Protein 5H3J (pdb70)

GO terms:
  GO:0046785 microtubule polymerization (P, IDA)
  GO:0007030 Golgi organization (P, IDA)
  GO:0010467 gene expression (P, IMP)
  GO:0046785 microtubule polymerization (P, IMP)
  GO:0006986 response to unfolded protein (P, IMP)
  GO:0007030 Golgi organization (P, IMP)
  GO:0005515 protein binding (F, IPI)

Nearest PDB structures (foldseek):
  5h3j-assembly1_A  TM=1.005E+00  e=1.508E-40  Mus musculus
  3rle-assembly1_A  TM=9.779E-01  e=1.257E-37  Homo sapiens
  4edj-assembly1_A  TM=9.752E-01  e=1.770E-37  Homo sapiens
  4kfw-assembly2_B  TM=8.633E-01  e=8.729E-37  Rattus norvegicus
  4rey-assembly1_A  TM=9.248E-01  e=4.939E-32  Homo sapiens

B-factor: mean 23.3, std 12.15, range [9.09, 92.74]

Structure (mmCIF, N/CA/C/O backbone):
data_5H3J
#
_entry.id   5H3J
#
_cell.length_a   97.681
_cell.length_b   35.855
_cell.length_c   64.030
_cell.angle_alpha   90.00
_cell.angle_beta   93.54
_cell.angle_gamma   90.00
#
_symmetry.space_group_name_H-M   'C 1 2 1'
#
loop_
_entity.id
_entity.type
_entity.pdbx_description
1 polymer 'Golgi reassembly-stacking protein 2'
2 polymer Golgin-45
3 non-polymer 'ZINC ION'
4 water water
#
loop_
_atom_site.group_PDB
_atom_site.id
_atom_site.type_symbol
_atom_site.label_atom_id
_atom_site.label_alt_id
_atom_site.label_comp_id
_atom_site.label_asym_id
_atom_site.label_entity_id
_atom_site.label_seq_id
_atom_site.pdbx_PDB_ins_code
_atom_site.Cartn_x
_atom_site.Cartn_y
_atom_site.Cartn_z
_atom_site.occupancy
_atom_site.B_iso_or_equiv
_atom_site.auth_seq_id
_atom_site.auth_comp_id
_atom_site.auth_asym_id
_atom_site.auth_atom_id
_atom_site.pdbx_PDB_model_num
ATOM 1 N N . GLU A 1 11 ? -2.638 -8.687 18.891 1.00 49.98 8 GLU A N 1
ATOM 2 C CA . GLU A 1 11 ? -3.616 -9.744 19.102 1.00 51.14 8 GLU A CA 1
ATOM 3 C C . GLU A 1 11 ? -3.068 -10.837 20.015 1.00 46.58 8 GLU A C 1
ATOM 4 O O . GLU A 1 11 ? -3.397 -12.005 19.816 1.00 48.97 8 GLU A O 1
ATOM 16 N N . ILE A 1 12 ? -2.221 -10.486 20.991 1.00 39.55 9 ILE A N 1
ATOM 17 C CA . ILE A 1 12 ? -1.874 -11.453 22.044 1.00 33.27 9 ILE A CA 1
ATOM 18 C C . ILE A 1 12 ? -2.708 -11.201 23.282 1.00 31.77 9 ILE A C 1
ATOM 19 O O . ILE A 1 12 ? -2.457 -10.235 24.023 1.00 31.84 9 ILE A O 1
ATOM 35 N N . PRO A 1 13 ? -3.691 -12.074 23.535 1.00 33.36 10 PRO A N 1
ATOM 36 C CA . PRO A 1 13 ? -4.442 -11.906 24.783 1.00 33.44 10 PRO A CA 1
ATOM 37 C C . PRO A 1 13 ? -3.500 -12.000 25.986 1.00 32.99 10 PRO A C 1
ATOM 38 O O . PRO A 1 13 ? -2.767 -12.971 26.103 1.00 31.35 10 PRO A O 1
ATOM 49 N N . GLY A 1 14 ? -3.500 -10.989 26.850 1.00 34.56 11 GLY A N 1
ATOM 50 C CA . GLY A 1 14 ? -2.609 -10.969 27.998 1.00 35.10 11 GLY A CA 1
ATOM 51 C C . GLY A 1 14 ? -1.456 -9.986 27.843 1.00 34.87 11 GLY A C 1
ATOM 52 O O . GLY A 1 14 ? -0.863 -9.571 28.839 1.00 35.90 11 GLY A O 1
ATOM 56 N N . GLY A 1 15 ? -1.131 -9.609 26.606 1.00 31.59 12 GLY A N 1
ATOM 57 C CA . GLY A 1 15 ? -0.052 -8.668 26.370 1.00 29.96 12 GLY A CA 1
ATOM 58 C C . GLY A 1 15 ? 1.321 -9.198 26.755 1.00 27.84 12 GLY A C 1
ATOM 59 O O . GLY A 1 15 ? 1.494 -10.419 26.883 1.00 26.37 12 GLY A O 1
ATOM 63 N N . GLY A 1 16 ? 2.274 -8.275 26.929 1.00 26.07 13 GLY A N 1
ATOM 64 C CA . GLY A 1 16 ? 3.665 -8.566 27.271 1.00 23.74 13 GLY A CA 1
ATOM 65 C C . GLY A 1 16 ? 4.479 -9.149 26.115 1.00 20.21 13 GLY A C 1
ATOM 66 O O . GLY A 1 16 ? 3.911 -9.554 25.107 1.00 22.76 13 GLY A O 1
ATOM 70 N N . THR A 1 17 ? 5.805 -9.204 26.255 1.00 19.70 14 THR A N 1
ATOM 71 C CA . THR A 1 17 ? 6.661 -9.769 25.205 1.00 18.03 14 THR A CA 1
ATOM 72 C C . THR A 1 17 ? 7.346 -11.070 25.618 1.00 17.44 14 THR A C 1
ATOM 73 O O . THR A 1 17 ? 8.161 -11.608 24.858 1.00 17.12 14 THR A O 1
ATOM 84 N N . GLU A 1 18 ? 7.027 -11.583 26.803 1.00 17.25 15 GLU A N 1
ATOM 85 C CA . GLU A 1 18 ? 7.621 -12.854 27.229 1.00 17.05 15 GLU A CA 1
ATOM 86 C C . GLU A 1 18 ? 7.062 -14.039 26.455 1.00 15.50 15 GLU A C 1
ATOM 87 O O . GLU A 1 18 ? 5.923 -14.017 25.991 1.00 18.00 15 GLU A O 1
ATOM 99 N N . GLY A 1 19 ? 7.867 -15.078 26.326 1.00 13.88 16 GLY A N 1
ATOM 100 C CA . GLY A 1 19 ? 7.399 -16.323 25.755 1.00 13.73 16 GLY A CA 1
ATOM 101 C C . GLY A 1 19 ? 8.539 -17.307 25.684 1.00 12.50 16 GLY A C 1
ATOM 102 O O . GLY A 1 19 ? 9.641 -17.023 26.140 1.00 14.46 16 GLY A O 1
ATOM 106 N N . TYR A 1 20 ? 8.265 -18.466 25.113 1.00 11.68 17 TYR A N 1
ATOM 107 C CA . TYR A 1 20 ? 9.269 -19.515 25.010 1.00 10.74 17 TYR A CA 1
ATOM 108 C C . TYR A 1 20 ? 9.929 -19.480 23.642 1.00 10.66 17 TYR A C 1
ATOM 109 O O . TYR A 1 20 ? 9.286 -19.710 22.620 1.00 10.50 17 TYR A O 1
ATOM 127 N N . HIS A 1 21 ? 11.216 -19.171 23.658 1.00 11.44 18 HIS A N 1
ATOM 128 C CA . HIS A 1 21 ? 12.008 -19.089 22.446 1.00 10.89 18 HIS A CA 1
ATOM 129 C C . HIS A 1 21 ? 12.324 -20.518 22.000 1.00 9.63 18 HIS A C 1
ATOM 130 O O . HIS A 1 21 ? 13.003 -21.272 22.710 1.00 10.47 18 HIS A O 1
ATOM 144 N N . VAL A 1 22 ? 11.875 -20.853 20.794 1.00 9.62 19 VAL A N 1
ATOM 145 C CA . VAL A 1 22 ? 12.130 -22.150 20.217 1.00 9.13 19 VAL A CA 1
ATOM 146 C C . VAL A 1 22 ? 13.535 -22.138 19.613 1.00 9.79 19 VAL A C 1
ATOM 147 O O . VAL A 1 22 ? 13.814 -21.353 18.698 1.00 10.47 19 VAL A O 1
ATOM 160 N N . LEU A 1 23 ? 14.416 -22.988 20.139 1.00 10.43 20 LEU A N 1
ATOM 161 C CA . LEU A 1 23 ? 15.816 -23.017 19.726 1.00 10.82 20 LEU A CA 1
ATOM 162 C C . LEU A 1 23 ? 16.215 -24.255 18.938 1.00 10.95 20 LEU A C 1
ATOM 163 O O . LEU A 1 23 ? 17.264 -24.251 18.283 1.00 11.98 20 LEU A O 1
ATOM 179 N N . ARG A 1 24 ? 15.397 -25.297 18.982 1.00 10.82 21 ARG A N 1
ATOM 180 C CA . ARG A 1 24 ? 15.673 -26.535 18.265 1.00 11.22 21 ARG A CA 1
ATOM 181 C C . ARG A 1 24 ? 14.341 -27.139 17.871 1.00 10.19 21 ARG A C 1
ATOM 182 O O . ARG A 1 24 ? 13.429 -27.183 18.693 1.00 10.91 21 ARG A O 1
ATOM 203 N N . VAL A 1 25 ? 14.221 -27.613 16.637 1.00 10.65 22 VAL A N 1
ATOM 204 C CA . VAL A 1 25 ? 13.052 -28.331 16.176 1.00 11.17 22 VAL A CA 1
ATOM 205 C C . VAL A 1 25 ? 13.539 -29.555 15.433 1.00 11.94 22 VAL A C 1
ATOM 206 O O . VAL A 1 25 ? 14.089 -29.447 14.333 1.00 14.15 22 VAL A O 1
ATOM 219 N N . GLN A 1 26 ? 13.372 -30.732 16.025 1.00 11.29 23 GLN A N 1
ATOM 220 C CA . GLN A 1 26 ? 13.850 -31.928 15.366 1.00 12.38 23 GLN A CA 1
ATOM 221 C C . GLN A 1 26 ? 13.013 -32.219 14.130 1.00 12.16 23 GLN A C 1
ATOM 222 O O . GLN A 1 26 ? 11.783 -32.156 14.145 1.00 12.17 23 GLN A O 1
ATOM 236 N N . GLU A 1 27 ? 13.695 -32.546 13.043 1.00 12.83 24 GLU A N 1
ATOM 237 C CA . GLU A 1 27 ? 13.004 -32.867 11.812 1.00 13.32 24 GLU A CA 1
ATOM 238 C C . GLU A 1 27 ? 12.090 -34.082 12.048 1.00 12.98 24 GLU A C 1
ATOM 239 O O . GLU A 1 27 ? 12.460 -35.017 12.753 1.00 14.10 24 GLU A O 1
ATOM 251 N N . ASN A 1 28 ? 10.896 -34.030 11.458 1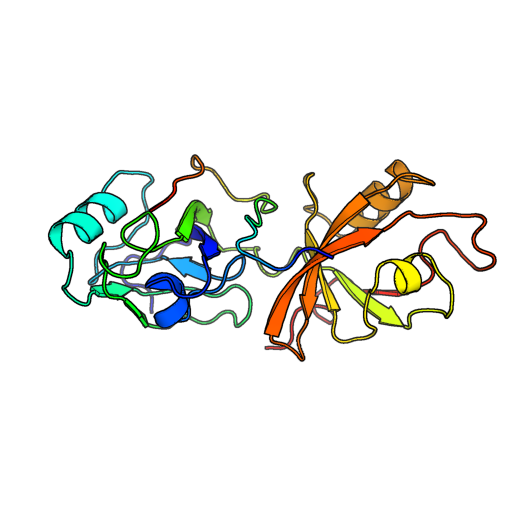.00 13.63 25 ASN A N 1
ATOM 252 C CA . ASN A 1 28 ? 9.880 -35.086 11.528 1.00 13.97 25 ASN A CA 1
ATOM 253 C C . ASN A 1 28 ? 9.161 -35.187 12.874 1.00 14.06 25 ASN A C 1
ATOM 254 O O . ASN A 1 28 ? 8.414 -36.132 13.098 1.00 17.00 25 ASN A O 1
ATOM 265 N N . SER A 1 29 ? 9.394 -34.217 13.760 1.00 12.93 26 SER A N 1
ATOM 266 C CA . SER A 1 29 ? 8.714 -34.163 15.042 1.00 11.91 26 SER A CA 1
ATOM 267 C C . SER A 1 29 ? 7.347 -33.507 14.910 1.00 12.32 26 SER A C 1
ATOM 268 O O . SER A 1 29 ? 7.045 -32.882 13.900 1.00 12.69 26 SER A O 1
ATOM 276 N N . PRO A 1 30 ? 6.524 -33.598 15.963 1.00 12.21 27 PRO A N 1
ATOM 277 C CA . PRO A 1 30 ? 5.259 -32.856 15.922 1.00 11.70 27 PRO A CA 1
ATOM 278 C C . PRO A 1 30 ? 5.480 -31.349 15.783 1.00 10.83 27 PRO A C 1
ATOM 279 O O . PRO A 1 30 ? 4.727 -30.698 15.076 1.00 11.91 27 PRO A O 1
ATOM 290 N N . GLY A 1 31 ? 6.517 -30.803 16.409 1.00 11.06 28 GLY A N 1
ATOM 291 C CA . GLY A 1 31 ? 6.827 -29.398 16.235 1.00 10.68 28 GLY A CA 1
ATOM 292 C C . GLY A 1 31 ? 7.170 -29.067 14.791 1.00 10.47 28 GLY A C 1
ATOM 293 O O . GLY A 1 31 ? 6.753 -28.042 14.269 1.00 11.13 28 GLY A O 1
ATOM 297 N N . HIS A 1 32 ? 7.937 -29.943 14.151 1.00 11.66 29 HIS A N 1
ATOM 298 C CA . HIS A 1 32 ? 8.309 -29.736 12.760 1.00 12.62 29 HIS A CA 1
ATOM 299 C C . HIS A 1 32 ? 7.063 -29.794 11.885 1.00 12.87 29 HIS A C 1
ATOM 300 O O . HIS A 1 32 ? 6.891 -28.967 10.993 1.00 14.07 29 HIS A O 1
ATOM 314 N N . ARG A 1 33 ? 6.194 -30.772 12.121 1.00 13.25 30 ARG A N 1
ATOM 315 C CA . ARG A 1 33 ? 4.989 -30.907 11.319 1.00 14.75 30 ARG A CA 1
ATOM 316 C C . ARG A 1 33 ? 4.076 -29.684 11.447 1.00 14.52 30 ARG A C 1
ATOM 317 O O . ARG A 1 33 ? 3.379 -29.324 10.503 1.00 16.90 30 ARG A O 1
ATOM 338 N N . ALA A 1 34 ? 4.071 -29.071 12.627 1.00 12.43 31 ALA A N 1
ATOM 339 C CA . ALA A 1 34 ? 3.290 -27.868 12.877 1.00 12.94 31 ALA A CA 1
ATOM 340 C C . ALA A 1 34 ? 3.904 -26.618 12.288 1.00 12.47 31 ALA A C 1
ATOM 341 O O . ALA A 1 34 ? 3.276 -25.567 12.309 1.00 13.84 31 ALA A O 1
ATOM 348 N N . GLY A 1 35 ? 5.127 -26.717 11.784 1.00 12.20 32 GLY A N 1
ATOM 349 C CA . GLY A 1 35 ? 5.794 -25.571 11.195 1.00 11.72 32 GLY A CA 1
ATOM 350 C C . GLY A 1 35 ? 6.522 -24.672 12.179 1.00 10.25 32 GLY A C 1
ATOM 351 O O . GLY A 1 35 ? 6.848 -23.534 11.851 1.00 11.95 32 GLY A O 1
ATOM 355 N N . LEU A 1 36 ? 6.828 -25.183 13.366 1.00 9.89 33 LEU A N 1
ATOM 356 C CA . LEU A 1 36 ? 7.656 -24.427 14.296 1.00 10.49 33 LEU A CA 1
ATOM 357 C C . LEU A 1 36 ? 9.049 -24.295 13.716 1.00 10.71 33 LEU A C 1
ATOM 358 O O . LEU A 1 36 ? 9.574 -25.258 13.177 1.00 12.05 33 LEU A O 1
ATOM 374 N N . GLU A 1 37 ? 9.620 -23.095 13.843 1.00 10.69 34 GLU A N 1
ATOM 375 C CA . GLU A 1 37 ? 10.902 -22.761 13.221 1.00 11.48 34 GLU A CA 1
ATOM 376 C C . GLU A 1 37 ? 11.908 -22.417 14.304 1.00 10.70 34 GLU A C 1
ATOM 377 O O . GLU A 1 37 ? 11.666 -21.505 15.083 1.00 12.06 34 GLU A O 1
ATOM 389 N N . PRO A 1 38 ? 13.050 -23.122 14.339 1.00 11.50 35 PRO A N 1
ATOM 390 C CA . PRO A 1 38 ? 14.025 -22.770 15.354 1.00 11.74 35 PRO A CA 1
ATOM 391 C C . PRO A 1 38 ? 14.553 -21.371 15.153 1.00 10.97 35 PRO A C 1
ATOM 392 O O . PRO A 1 38 ? 14.625 -20.854 14.022 1.00 10.95 35 PRO A O 1
ATOM 403 N N . PHE A 1 39 ? 14.886 -20.767 16.283 1.00 10.80 36 PHE A N 1
ATOM 404 C CA . PHE A 1 39 ? 15.434 -19.431 16.378 1.00 10.86 36 PHE A CA 1
ATOM 405 C C . PHE A 1 39 ? 14.452 -18.282 16.154 1.00 10.32 36 PHE A C 1
ATOM 406 O O . PHE A 1 39 ? 14.563 -17.252 16.827 1.00 12.36 36 PHE A O 1
ATOM 423 N N . PHE A 1 40 ? 13.514 -18.429 15.228 1.00 10.37 37 PHE A N 1
ATOM 424 C CA . PHE A 1 40 ? 12.595 -17.340 14.924 1.00 10.61 37 PHE A CA 1
ATOM 425 C C . PHE A 1 40 ? 11.308 -17.363 15.744 1.00 10.19 37 PHE A C 1
ATOM 426 O O . PHE A 1 40 ? 10.683 -16.327 15.912 1.00 11.58 37 PHE A O 1
ATOM 443 N N . ASP A 1 41 ? 10.891 -18.533 16.209 1.00 10.23 38 ASP A N 1
ATOM 444 C CA . ASP A 1 41 ? 9.578 -18.656 16.829 1.00 9.61 38 ASP A CA 1
ATOM 445 C C . ASP A 1 41 ? 9.625 -18.567 18.340 1.00 9.09 38 ASP A C 1
ATOM 446 O O . ASP A 1 41 ? 10.520 -19.102 18.989 1.00 10.39 38 ASP A O 1
ATOM 455 N N . PHE A 1 42 ? 8.646 -17.829 18.861 1.00 9.16 39 PHE A N 1
ATOM 456 C CA . PHE A 1 42 ? 8.404 -17.694 20.290 1.00 9.91 39 PHE A CA 1
ATOM 457 C C . PHE A 1 42 ? 6.984 -18.158 20.585 1.00 9.57 39 PHE A C 1
ATOM 458 O O . PHE A 1 42 ? 6.032 -17.601 20.032 1.00 11.71 39 PHE A O 1
ATOM 475 N N . ILE A 1 43 ? 6.841 -19.188 21.417 1.00 9.47 40 ILE A N 1
ATOM 476 C CA . ILE A 1 43 ? 5.514 -19.650 21.800 1.00 10.73 40 ILE A CA 1
ATOM 477 C C . ILE A 1 43 ? 4.984 -18.714 22.875 1.00 10.13 40 ILE A C 1
ATOM 478 O O . ILE A 1 43 ? 5.562 -18.616 23.961 1.00 11.40 40 ILE A O 1
ATOM 494 N N . VAL A 1 44 ? 3.896 -18.029 22.558 1.00 10.44 41 VAL A N 1
ATOM 495 C CA A VAL A 1 44 ? 3.302 -17.003 23.397 0.42 11.88 41 VAL A CA 1
ATOM 496 C CA B VAL A 1 44 ? 3.374 -17.059 23.511 0.58 11.05 41 VAL A CA 1
ATOM 497 C C . VAL A 1 44 ? 2.122 -17.524 24.227 1.00 12.14 41 VAL A C 1
ATOM 498 O O . VAL A 1 44 ? 1.861 -17.040 25.313 1.00 12.94 41 VAL A O 1
ATOM 523 N N . SER A 1 45 ? 1.381 -18.475 23.661 1.00 11.37 42 SER A N 1
ATOM 524 C CA A SER A 1 45 ? 0.248 -19.071 24.357 0.52 12.26 42 SER A CA 1
ATOM 525 C CA B SER A 1 45 ? 0.219 -19.046 24.328 0.48 12.26 42 SER A CA 1
ATOM 526 C C . SER A 1 45 ? -0.030 -20.475 23.840 1.00 11.36 42 SER A C 1
ATOM 527 O O . SER A 1 45 ? 0.359 -20.826 22.730 1.00 11.50 42 SER A O 1
ATOM 542 N N . ILE A 1 46 ? -0.684 -21.280 24.674 1.00 12.94 43 ILE A N 1
ATOM 543 C CA . ILE A 1 46 ? -1.131 -22.608 24.279 1.00 13.86 43 ILE A CA 1
ATOM 544 C C . ILE A 1 46 ? -2.574 -22.761 24.745 1.00 13.46 43 ILE A C 1
ATOM 545 O O . ILE A 1 46 ? -2.886 -22.533 25.917 1.00 14.31 43 ILE A O 1
ATOM 561 N N . ASN A 1 47 ? -3.445 -23.097 23.800 1.00 15.38 44 ASN A N 1
ATOM 562 C CA . ASN A 1 47 ? -4.887 -23.215 24.049 1.00 16.80 44 ASN A CA 1
ATOM 563 C C . ASN A 1 47 ? -5.421 -22.014 24.810 1.00 18.25 44 ASN A C 1
ATOM 564 O O . ASN A 1 47 ? -6.243 -22.145 25.732 1.00 20.23 44 ASN A O 1
ATOM 575 N N . GLY A 1 48 ? -4.949 -20.835 24.422 1.00 18.99 45 GLY A N 1
ATOM 576 C CA . GLY A 1 48 ? -5.404 -19.588 25.011 1.00 20.73 45 GLY A CA 1
ATOM 577 C C . GLY A 1 48 ? -4.807 -19.250 26.368 1.00 20.14 45 GLY A C 1
ATOM 578 O O . GLY A 1 48 ? -5.165 -18.234 26.956 1.00 23.88 45 GLY A O 1
ATOM 582 N N . SER A 1 49 ? -3.903 -20.086 26.869 1.00 18.22 46 SER A N 1
ATOM 583 C CA . SER A 1 49 ? -3.215 -19.815 28.138 1.00 18.57 46 SER A CA 1
ATOM 584 C C . SER A 1 49 ? -1.920 -19.054 27.832 1.00 16.25 46 SER A C 1
ATOM 585 O O . SER A 1 49 ? -1.055 -19.568 27.141 1.00 15.44 46 SER A O 1
ATOM 593 N N . ARG A 1 50 ? -1.780 -17.847 28.359 1.00 16.52 47 ARG A N 1
ATOM 594 C CA . ARG A 1 50 ? -0.627 -16.998 28.095 1.00 15.72 47 ARG A CA 1
ATOM 595 C C . ARG A 1 50 ? 0.618 -17.503 28.817 1.00 16.35 47 ARG A C 1
ATOM 596 O O . ARG A 1 50 ? 0.608 -17.671 30.037 1.00 17.25 47 ARG A O 1
ATOM 617 N N . LEU A 1 51 ? 1.690 -17.732 28.052 1.00 14.70 48 LEU A N 1
ATOM 618 C CA . LEU A 1 51 ? 2.917 -18.294 28.604 1.00 13.82 48 LEU A CA 1
ATOM 619 C C . LEU A 1 51 ? 3.912 -17.176 28.907 1.00 14.92 48 LEU A C 1
ATOM 620 O O . LEU A 1 51 ? 4.931 -17.011 28.228 1.00 15.60 48 LEU A O 1
ATOM 636 N N . ASN A 1 52 ? 3.576 -16.393 29.920 1.00 15.54 49 ASN A N 1
ATOM 637 C CA . ASN A 1 52 ? 4.349 -15.211 30.267 1.00 17.70 49 ASN A CA 1
ATOM 638 C C . ASN A 1 52 ? 5.091 -15.376 31.588 1.00 18.67 49 ASN A C 1
ATOM 639 O O . ASN A 1 52 ? 5.570 -14.402 32.162 1.00 20.35 49 ASN A O 1
ATOM 650 N N . LYS A 1 53 ? 5.209 -16.619 32.040 1.00 17.92 50 LYS A N 1
ATOM 651 C CA . LYS A 1 53 ? 5.976 -16.940 33.232 1.00 19.89 50 LYS A CA 1
ATOM 652 C C . LYS A 1 53 ? 6.811 -18.191 32.997 1.00 18.46 50 LYS A C 1
ATOM 653 O O . LYS A 1 53 ? 6.390 -19.121 32.308 1.00 17.99 50 LYS A O 1
ATOM 672 N N . ASP A 1 54 ? 7.992 -18.213 33.596 1.00 18.65 51 ASP A N 1
ATOM 673 C CA . ASP A 1 54 ? 8.862 -19.366 33.545 1.00 18.63 51 ASP A CA 1
ATOM 674 C C . ASP A 1 54 ? 8.372 -20.361 34.598 1.00 17.76 51 ASP A C 1
ATOM 675 O O . ASP A 1 54 ? 8.715 -20.258 35.783 1.00 19.85 51 ASP A O 1
ATOM 684 N N . ASN A 1 55 ? 7.538 -21.300 34.167 1.00 16.00 52 ASN A N 1
ATOM 685 C CA . ASN A 1 55 ? 7.009 -22.321 35.064 1.00 15.79 52 ASN A CA 1
ATOM 686 C C . ASN A 1 55 ? 6.626 -23.580 34.263 1.00 16.16 52 ASN A C 1
ATOM 687 O O . ASN A 1 55 ? 6.945 -23.679 33.081 1.00 15.58 52 ASN A O 1
ATOM 698 N N . ASP A 1 56 ? 5.941 -24.531 34.886 1.00 15.38 53 ASP A N 1
ATOM 699 C CA . ASP A 1 56 ? 5.638 -25.806 34.244 1.00 15.61 53 ASP A CA 1
ATOM 700 C C . ASP A 1 56 ? 4.332 -25.841 33.449 1.00 14.32 53 ASP A C 1
ATOM 701 O O . ASP A 1 56 ? 3.928 -26.913 33.007 1.00 1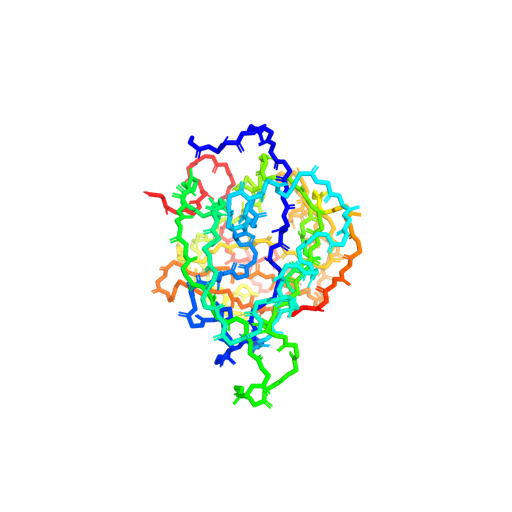4.01 53 ASP A O 1
ATOM 710 N N . THR A 1 57 ? 3.692 -24.698 33.217 1.00 13.15 54 THR A N 1
ATOM 711 C CA . THR A 1 57 ? 2.401 -24.699 32.525 1.00 13.80 54 THR A CA 1
ATOM 712 C C . THR A 1 57 ? 2.491 -25.346 31.136 1.00 11.19 54 THR A C 1
ATOM 713 O O . THR A 1 57 ? 1.677 -26.180 30.766 1.00 11.94 54 THR A O 1
ATOM 724 N N . LEU A 1 58 ? 3.484 -24.946 30.353 1.00 11.92 55 LEU A N 1
ATOM 725 C CA . LEU A 1 58 ? 3.598 -25.462 28.992 1.00 11.18 55 LEU A CA 1
ATOM 726 C C . LEU A 1 58 ? 3.799 -26.982 29.016 1.00 11.73 55 LEU A C 1
ATOM 727 O O . LEU A 1 58 ? 3.089 -27.731 28.344 1.00 11.63 55 LEU A O 1
ATOM 743 N N . LYS A 1 59 ? 4.762 -27.432 29.806 1.00 11.66 56 LYS A N 1
ATOM 744 C CA . LYS A 1 59 ? 5.037 -28.852 29.910 1.00 12.64 56 LYS A CA 1
ATOM 745 C C . LYS A 1 59 ? 3.788 -29.627 30.345 1.00 11.71 56 LYS A C 1
ATOM 746 O O . LYS A 1 59 ? 3.474 -30.690 29.799 1.00 11.85 56 LYS A O 1
ATOM 765 N N . ASP A 1 60 ? 3.071 -29.101 31.333 1.00 11.37 57 ASP A N 1
ATOM 766 C CA . ASP A 1 60 ? 1.922 -29.809 31.882 1.00 11.00 57 ASP A CA 1
ATOM 767 C C . ASP A 1 60 ? 0.762 -29.836 30.891 1.00 11.29 57 ASP A C 1
ATOM 768 O O . ASP A 1 60 ? 0.055 -30.852 30.770 1.00 11.78 57 ASP A O 1
ATOM 777 N N . LEU A 1 61 ? 0.562 -28.746 30.158 1.00 10.83 58 LEU A N 1
ATOM 778 C CA . LEU A 1 61 ? -0.518 -28.728 29.180 1.00 11.25 58 LEU A CA 1
ATOM 779 C C . LEU A 1 61 ? -0.210 -29.686 28.028 1.00 11.31 58 LEU A C 1
ATOM 780 O O . LEU A 1 61 ? -1.121 -30.311 27.473 1.00 12.68 58 LEU A O 1
ATOM 796 N N . LEU A 1 62 ? 1.061 -29.803 27.653 1.00 11.76 59 LEU A N 1
ATOM 797 C CA . LEU A 1 62 ? 1.407 -30.782 26.632 1.00 12.22 59 LEU A CA 1
ATOM 798 C C . LEU A 1 62 ? 1.103 -32.196 27.117 1.00 11.06 59 LEU A C 1
ATOM 799 O O . LEU A 1 62 ? 0.525 -33.004 26.404 1.00 12.28 59 LEU A O 1
ATOM 815 N N . LYS A 1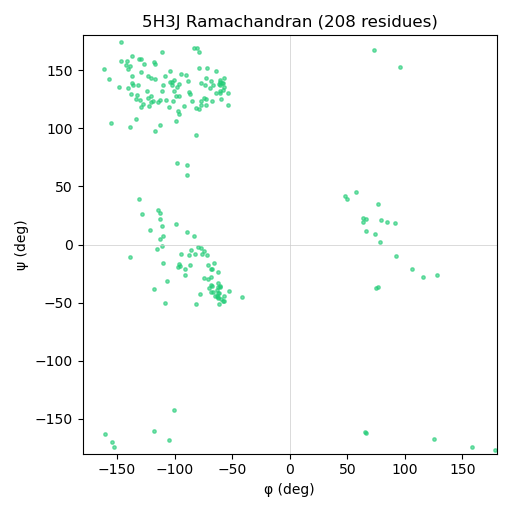 63 ? 1.484 -32.472 28.355 1.00 11.54 60 LYS A N 1
ATOM 816 C CA . LYS A 1 63 ? 1.268 -33.795 28.947 1.00 12.95 60 LYS A CA 1
ATOM 817 C C . LYS A 1 63 ? -0.224 -34.135 29.016 1.00 12.22 60 LYS A C 1
ATOM 818 O O . LYS A 1 63 ? -0.636 -35.263 28.710 1.00 14.59 60 LYS A O 1
ATOM 837 N N . ALA A 1 64 ? -1.039 -33.153 29.391 1.00 11.04 61 ALA A N 1
ATOM 838 C CA . ALA A 1 64 ? -2.479 -33.367 29.490 1.00 11.79 61 ALA A CA 1
ATOM 839 C C . ALA A 1 64 ? -3.125 -33.588 28.135 1.00 12.32 61 ALA A C 1
ATOM 840 O O . ALA A 1 64 ? -4.208 -34.128 28.042 1.00 17.01 61 ALA A O 1
ATOM 847 N N . ASN A 1 65 ? -2.451 -33.152 27.077 1.00 11.84 62 ASN A N 1
ATOM 848 C CA . ASN A 1 65 ? -2.994 -33.219 25.725 1.00 11.62 62 ASN A CA 1
ATOM 849 C C . ASN A 1 65 ? -2.253 -34.156 24.786 1.00 12.31 62 ASN A C 1
ATOM 850 O O . ASN A 1 65 ? -2.237 -33.955 23.575 1.00 12.84 62 ASN A O 1
ATOM 861 N N . VAL A 1 66 ? -1.663 -35.202 25.336 1.00 11.96 63 VAL A N 1
ATOM 862 C CA . VAL A 1 66 ? -0.967 -36.155 24.499 1.00 13.64 63 VAL A CA 1
ATOM 863 C C . VAL A 1 66 ? -2.001 -36.748 23.519 1.00 14.20 63 VAL A C 1
ATOM 864 O O . VAL A 1 66 ? -3.087 -37.165 23.907 1.00 16.05 63 VAL A O 1
ATOM 877 N N . GLU A 1 67 ? -1.635 -36.748 22.241 1.00 14.90 64 GLU A N 1
ATOM 878 C CA . GLU A 1 67 ? -2.498 -37.160 21.119 1.00 16.87 64 GLU A CA 1
ATOM 879 C C . GLU A 1 67 ? -3.736 -36.309 20.896 1.00 18.74 64 GLU A C 1
ATOM 880 O O . GLU A 1 67 ? -4.671 -36.730 20.224 1.00 22.01 64 GLU A O 1
ATOM 892 N N . LYS A 1 68 ? -3.725 -35.097 21.427 1.00 16.76 65 LYS A N 1
ATOM 893 C CA . LYS A 1 68 ? -4.813 -34.154 21.201 1.00 18.20 65 LYS A CA 1
ATOM 894 C C . LYS A 1 68 ? -4.191 -32.908 20.591 1.00 18.35 65 LYS A C 1
ATOM 895 O O . LYS A 1 68 ? -3.239 -32.362 21.143 1.00 19.78 65 LYS A O 1
ATOM 914 N N . PRO A 1 69 ? -4.703 -32.471 19.437 1.00 14.65 66 PRO A N 1
ATOM 915 C CA . PRO A 1 69 ? -4.201 -31.211 18.883 1.00 14.91 66 PRO A CA 1
ATOM 916 C C . PRO A 1 69 ? -4.376 -30.063 19.871 1.00 15.31 66 PRO A C 1
ATOM 917 O O . PRO A 1 69 ? -5.443 -29.945 20.500 1.00 16.38 66 PRO A O 1
ATOM 928 N N . VAL A 1 70 ? -3.335 -29.248 20.006 1.00 14.64 67 VAL A N 1
ATOM 929 C CA . VAL A 1 70 ? -3.386 -28.008 20.776 1.00 13.52 67 VAL A CA 1
ATOM 930 C C . VAL A 1 70 ? -3.148 -26.855 19.825 1.00 13.74 67 VAL A C 1
ATOM 931 O O . VAL A 1 70 ? -2.521 -27.017 18.783 1.00 14.95 67 VAL A O 1
ATOM 944 N N . LYS A 1 71 ? -3.635 -25.679 20.199 1.00 14.18 68 LYS A N 1
ATOM 945 C CA . LYS A 1 71 ? -3.441 -24.474 19.413 1.00 15.36 68 LYS A CA 1
ATOM 946 C C . LYS A 1 71 ? -2.401 -23.577 20.063 1.00 13.32 68 LYS A C 1
ATOM 947 O O . LYS A 1 71 ? -2.587 -23.108 21.163 1.00 17.70 68 LYS A O 1
ATOM 966 N N . MET A 1 72 ? -1.306 -23.319 19.371 1.00 11.75 69 MET A N 1
ATOM 967 C CA . MET A 1 72 ? -0.294 -22.392 19.869 1.00 12.80 69 MET A CA 1
ATOM 968 C C . MET A 1 72 ? -0.389 -21.081 19.137 1.00 11.75 69 MET A C 1
ATOM 969 O O . MET A 1 72 ? -0.557 -21.054 17.923 1.00 14.28 69 MET A O 1
ATOM 983 N N . LEU A 1 73 ? -0.224 -20.003 19.884 1.00 11.03 70 LEU A N 1
ATOM 984 C CA . LEU A 1 73 ? -0.011 -18.684 19.313 1.00 11.69 70 LEU A CA 1
ATOM 985 C C . LEU A 1 73 ? 1.481 -18.432 19.351 1.00 11.04 70 LEU A C 1
ATOM 986 O O . LEU A 1 73 ? 2.124 -18.598 20.379 1.00 11.10 70 LEU A O 1
ATOM 1002 N N . ILE A 1 74 ? 2.029 -18.060 18.192 1.00 10.71 71 ILE A N 1
ATOM 1003 C CA A ILE A 1 74 ? 3.467 -17.939 18.000 0.60 10.65 71 ILE A CA 1
ATOM 1004 C CA B ILE A 1 74 ? 3.467 -17.938 17.989 0.40 10.41 71 ILE A CA 1
ATOM 1005 C C . ILE A 1 74 ? 3.795 -16.554 17.450 1.00 10.30 71 ILE A C 1
ATOM 1006 O O . ILE A 1 74 ? 3.138 -16.083 16.520 1.00 11.52 71 ILE A O 1
ATOM 1035 N N . TYR A 1 75 ? 4.809 -15.911 18.023 1.00 10.31 72 TYR A N 1
ATOM 1036 C CA . TYR A 1 75 ? 5.370 -14.683 17.453 1.00 10.71 72 TYR A CA 1
ATOM 1037 C C . TYR A 1 75 ? 6.644 -15.066 16.715 1.00 9.89 72 TYR A C 1
ATOM 1038 O O . TYR A 1 75 ? 7.471 -15.784 17.264 1.00 11.07 72 TYR A O 1
ATOM 1056 N N . SER A 1 76 ? 6.798 -14.593 15.479 1.00 10.06 73 SER A N 1
ATOM 1057 C CA . SER A 1 76 ? 8.002 -14.853 14.698 1.00 9.82 73 SER A CA 1
ATOM 1058 C C . SER A 1 76 ? 8.872 -13.612 14.574 1.00 10.02 73 SER A C 1
ATOM 1059 O O . SER A 1 76 ? 8.402 -12.575 14.108 1.00 10.92 73 SER A O 1
ATOM 1067 N N . SER A 1 77 ? 10.144 -13.712 14.972 1.00 9.92 74 SER A N 1
ATOM 1068 C CA . SER A 1 77 ? 11.082 -12.623 14.735 1.00 11.31 74 SER A CA 1
ATOM 1069 C C . SER A 1 77 ? 11.574 -12.570 13.283 1.00 12.62 74 SER A C 1
ATOM 1070 O O . SER A 1 77 ? 12.334 -11.667 12.925 1.00 15.13 74 SER A O 1
ATOM 1078 N N . LYS A 1 78 ? 11.143 -13.525 12.457 1.00 12.08 75 LYS A N 1
ATOM 1079 C CA . LYS A 1 78 ? 11.391 -13.459 11.011 1.00 13.17 75 LYS A CA 1
ATOM 1080 C C . LYS A 1 78 ? 10.364 -12.550 10.320 1.00 13.66 75 LYS A C 1
ATOM 1081 O O . LYS A 1 78 ? 10.721 -11.631 9.585 1.00 17.21 75 LYS A O 1
ATOM 1100 N N . THR A 1 79 ? 9.081 -12.797 10.573 1.00 12.61 76 THR A N 1
ATOM 1101 C CA . THR A 1 79 ? 8.021 -12.064 9.897 1.00 12.92 76 THR A CA 1
ATOM 1102 C C . THR A 1 79 ? 7.492 -10.889 10.700 1.00 12.86 76 THR A C 1
ATOM 1103 O O . THR A 1 79 ? 6.799 -10.028 10.143 1.00 14.81 76 THR A O 1
ATOM 1114 N N . LEU A 1 80 ? 7.788 -10.884 12.000 1.00 11.79 77 LEU A N 1
ATOM 1115 C CA . LEU A 1 80 ? 7.275 -9.891 12.950 1.00 12.71 77 LEU A CA 1
ATOM 1116 C C . LEU A 1 80 ? 5.756 -10.003 13.129 1.00 14.13 77 LEU A C 1
ATOM 1117 O O . LEU A 1 80 ? 5.107 -9.045 13.536 1.00 16.18 77 LEU A O 1
ATOM 1133 N N . GLU A 1 81 ? 5.215 -11.178 12.818 1.00 14.52 78 GLU A N 1
ATOM 1134 C CA . GLU A 1 81 ? 3.785 -11.438 12.926 1.00 15.30 78 GLU A CA 1
ATOM 1135 C C . GLU A 1 81 ? 3.459 -12.538 13.937 1.00 14.09 78 GLU A C 1
ATOM 1136 O O . GLU A 1 81 ? 4.313 -13.369 14.269 1.00 12.66 78 GLU A O 1
ATOM 1148 N N . LEU A 1 82 ? 2.225 -12.501 14.436 1.00 15.02 79 LEU A N 1
ATOM 1149 C CA . LEU A 1 82 ? 1.641 -13.586 15.204 1.00 13.70 79 LEU A CA 1
ATOM 1150 C C . LEU A 1 82 ? 0.928 -14.549 14.279 1.00 13.65 79 LEU A C 1
ATOM 1151 O O . LEU A 1 82 ? 0.334 -14.138 13.283 1.00 16.44 79 LEU A O 1
ATOM 1167 N N . ARG A 1 83 ? 0.964 -15.832 14.622 1.00 11.87 80 ARG A N 1
ATOM 1168 C CA . ARG A 1 83 ? 0.193 -16.829 13.903 1.00 12.66 80 ARG A CA 1
ATOM 1169 C C . ARG A 1 83 ? -0.250 -17.910 14.863 1.00 12.40 80 ARG A C 1
ATOM 1170 O O . ARG A 1 83 ? 0.346 -18.073 15.922 1.00 12.53 80 ARG A O 1
ATOM 1191 N N . GLU A 1 84 ? -1.299 -18.625 14.483 1.00 13.28 81 GLU A N 1
ATOM 1192 C CA . GLU A 1 84 ? -1.726 -19.805 15.221 1.00 14.11 81 GLU A CA 1
ATOM 1193 C C . GLU A 1 84 ? -1.270 -21.052 14.489 1.00 13.80 81 GLU A C 1
ATOM 1194 O O . GLU A 1 84 ? -1.293 -21.102 13.253 1.00 16.62 81 GLU A O 1
ATOM 1206 N N . ALA A 1 85 ? -0.819 -22.034 15.252 1.00 13.81 82 ALA A N 1
ATOM 1207 C CA . ALA A 1 85 ? -0.419 -23.312 14.699 1.00 14.56 82 ALA A CA 1
ATOM 1208 C C . ALA A 1 85 ? -1.047 -24.426 15.507 1.00 14.12 82 ALA A C 1
ATOM 1209 O O . ALA A 1 85 ? -1.069 -24.363 16.716 1.00 16.27 82 ALA A O 1
ATOM 1216 N N . SER A 1 86 ? -1.549 -25.447 14.828 1.00 14.46 83 SER A N 1
ATOM 1217 C CA . SER A 1 86 ? -2.022 -26.665 15.470 1.00 13.70 83 SER A CA 1
ATOM 1218 C C . SER A 1 86 ? -0.843 -27.618 15.634 1.00 13.13 83 SER A C 1
ATOM 1219 O O . SER A 1 86 ? -0.121 -27.874 14.676 1.00 13.89 83 SER A O 1
ATOM 1227 N N . VAL A 1 87 ? -0.685 -28.167 16.832 1.00 12.37 84 VAL A N 1
ATOM 1228 C CA . VAL A 1 87 ? 0.400 -29.095 17.131 1.00 13.74 84 VAL A CA 1
ATOM 1229 C C . VAL A 1 87 ? -0.175 -30.241 17.934 1.00 13.32 84 VAL A C 1
ATOM 1230 O O . VAL A 1 87 ? -0.967 -30.011 18.822 1.00 13.39 84 VAL A O 1
ATOM 1243 N N . THR A 1 88 ? 0.216 -31.467 17.621 1.00 12.55 85 THR A N 1
ATOM 1244 C CA . THR A 1 88 ? -0.286 -32.631 18.349 1.00 12.70 85 THR A CA 1
ATOM 1245 C C . THR A 1 88 ? 0.856 -33.275 19.135 1.00 12.04 85 THR A C 1
ATOM 1246 O O . THR A 1 88 ? 1.691 -33.969 18.565 1.00 12.37 85 THR A O 1
ATOM 1257 N N . PRO A 1 89 ? 0.903 -33.039 20.451 1.00 11.71 86 PRO A N 1
ATOM 1258 C CA . PRO A 1 89 ? 1.933 -33.695 21.250 1.00 12.34 86 PRO A CA 1
ATOM 1259 C C . PRO A 1 89 ? 1.786 -35.198 21.114 1.00 12.26 86 PRO A C 1
ATOM 1260 O O . PRO A 1 89 ? 0.657 -35.681 21.098 1.00 13.11 86 PRO A O 1
ATOM 1271 N N . SER A 1 90 ? 2.885 -35.919 20.995 1.00 12.22 87 SER A N 1
ATOM 1272 C CA . SER A 1 90 ? 2.790 -37.334 20.752 1.00 12.93 87 SER A CA 1
ATOM 1273 C C . SER A 1 90 ? 4.090 -37.995 21.106 1.00 14.19 87 SER A C 1
ATOM 1274 O O . SER A 1 90 ? 5.158 -37.387 20.984 1.00 14.72 87 SER A O 1
ATOM 1281 N N . ASN A 1 91 ? 4.011 -39.254 21.517 1.00 15.35 88 ASN A N 1
ATOM 1282 C CA . ASN A 1 91 ? 5.226 -40.039 21.679 1.00 17.51 88 ASN A CA 1
ATOM 1283 C C . ASN A 1 91 ? 5.311 -41.170 20.677 1.00 18.18 88 ASN A C 1
ATOM 1284 O O . ASN A 1 91 ? 6.059 -42.134 20.889 1.00 19.47 88 ASN A O 1
ATOM 1295 N N . LEU A 1 92 ? 4.575 -41.032 19.574 1.00 17.11 89 LEU A N 1
ATOM 1296 C CA . LEU A 1 92 ? 4.511 -42.083 18.558 1.00 18.24 89 LEU A CA 1
ATOM 1297 C C . LEU A 1 92 ? 5.210 -41.729 17.253 1.00 18.99 89 LEU A C 1
ATOM 1298 O O . LEU A 1 92 ? 5.145 -42.500 16.293 1.00 20.06 89 LEU A O 1
ATOM 1314 N N . TRP A 1 93 ? 5.908 -40.596 17.232 1.00 17.58 90 TRP A N 1
ATOM 1315 C CA . TRP A 1 93 ? 6.529 -40.117 16.002 1.00 16.47 90 TRP A CA 1
ATOM 1316 C C . TRP A 1 93 ? 7.915 -40.677 15.773 1.00 16.62 90 TRP A C 1
ATOM 1317 O O . TRP A 1 93 ? 8.499 -40.491 14.693 1.00 19.45 90 TRP A O 1
ATOM 1338 N N . GLY A 1 94 ? 8.434 -41.362 16.786 1.00 16.55 91 GLY A N 1
ATOM 1339 C CA . GLY A 1 94 ? 9.677 -42.084 16.674 1.00 17.01 91 GLY A CA 1
ATOM 1340 C C . GLY A 1 94 ? 10.761 -41.560 17.565 1.00 16.05 91 GLY A C 1
ATOM 1341 O O . GLY A 1 94 ? 11.626 -42.314 17.996 1.00 16.37 91 GLY A O 1
ATOM 1345 N N . GLY A 1 95 ? 10.693 -40.269 17.872 1.00 15.79 92 GLY A N 1
ATOM 1346 C CA . GLY A 1 95 ? 11.748 -39.608 18.607 1.00 16.08 92 GLY A CA 1
ATOM 1347 C C . GLY A 1 95 ? 11.392 -39.330 20.053 1.00 14.95 92 GLY A C 1
ATOM 1348 O O . GLY A 1 95 ? 10.385 -39.818 20.572 1.00 16.44 92 GLY A O 1
ATOM 1352 N N . GLN A 1 96 ? 12.222 -38.517 20.701 1.00 15.27 93 GLN A N 1
ATOM 1353 C CA . GLN A 1 96 ? 12.076 -38.219 22.122 1.00 15.42 93 GLN A CA 1
ATOM 1354 C C . GLN A 1 96 ? 11.455 -36.851 22.361 1.00 14.11 93 GLN A C 1
ATOM 1355 O O . GLN A 1 96 ? 11.783 -35.860 21.701 1.00 14.73 93 GLN A O 1
ATOM 1369 N N . GLY A 1 97 ? 10.543 -36.832 23.319 1.00 13.63 94 GLY A N 1
ATOM 1370 C CA . GLY A 1 97 ? 9.778 -35.652 23.651 1.00 13.39 94 GLY A CA 1
ATOM 1371 C C . GLY A 1 97 ? 8.430 -35.659 22.949 1.00 11.89 94 GLY A C 1
ATOM 1372 O O . GLY A 1 97 ? 8.266 -36.247 21.876 1.00 14.09 94 GLY A O 1
ATOM 1376 N N . LEU A 1 98 ? 7.453 -34.999 23.552 1.00 11.27 95 LEU A N 1
ATOM 1377 C CA . LEU A 1 98 ? 6.126 -34.935 22.960 1.00 10.84 95 LEU A CA 1
ATOM 1378 C C . LEU A 1 98 ? 6.088 -33.979 21.760 1.00 12.25 95 LEU A C 1
ATOM 1379 O O . LEU A 1 98 ? 5.242 -34.138 20.884 1.00 13.41 95 LEU A O 1
ATOM 1395 N N . LEU A 1 99 ? 6.952 -32.960 21.760 1.00 12.75 96 LEU A N 1
ATOM 1396 C CA . LEU A 1 99 ? 7.058 -32.028 20.624 1.00 12.77 96 LEU A CA 1
ATOM 1397 C C . LEU A 1 99 ? 8.295 -32.176 19.761 1.00 13.00 96 LEU A C 1
ATOM 1398 O O . LEU A 1 99 ? 8.260 -31.842 18.575 1.00 12.75 96 LEU A O 1
ATOM 1414 N N . GLY A 1 100 ? 9.393 -32.597 20.367 1.00 11.79 97 GLY A N 1
ATOM 1415 C CA . GLY A 1 100 ? 10.654 -32.674 19.651 1.00 12.23 97 GLY A CA 1
ATOM 1416 C C . GLY A 1 100 ? 11.285 -31.307 19.464 1.00 10.70 97 GLY A C 1
ATOM 1417 O O . GLY A 1 100 ? 11.955 -31.046 18.453 1.00 12.09 97 GLY A O 1
ATOM 1421 N N . VAL A 1 101 ? 11.106 -30.436 20.454 1.00 10.48 98 VAL A N 1
ATOM 1422 C CA . VAL A 1 101 ? 11.711 -29.107 20.406 1.00 11.19 98 VAL A CA 1
ATOM 1423 C C . VAL A 1 101 ? 12.465 -28.824 21.691 1.00 10.60 98 VAL A C 1
ATOM 1424 O O . VAL A 1 101 ? 12.206 -29.439 22.713 1.00 12.26 98 VAL A O 1
ATOM 1437 N N . SER A 1 102 ? 13.385 -27.864 21.631 1.00 10.95 99 SER A N 1
ATOM 1438 C CA . SER A 1 102 ? 13.971 -27.297 22.835 1.00 11.07 99 SER A CA 1
ATOM 1439 C C . SER A 1 102 ? 13.701 -25.813 22.868 1.00 10.55 99 SER A C 1
ATOM 1440 O O . SER A 1 102 ? 13.711 -25.141 21.834 1.00 11.35 99 SER A O 1
ATOM 1448 N N . ILE A 1 103 ? 13.457 -25.315 24.078 1.00 11.19 100 ILE A N 1
ATOM 1449 C CA . ILE A 1 103 ? 13.074 -23.932 24.295 1.00 10.29 100 ILE A CA 1
ATOM 1450 C C . ILE A 1 103 ? 13.816 -23.342 25.475 1.00 11.05 100 ILE A C 1
ATOM 1451 O O . ILE A 1 103 ? 14.360 -24.072 26.310 1.00 12.60 100 ILE A O 1
ATOM 1467 N N . ARG A 1 104 ? 13.826 -22.017 25.531 1.00 11.88 101 ARG A N 1
ATOM 1468 C CA . ARG A 1 104 ? 14.218 -21.279 26.736 1.00 11.98 101 ARG A CA 1
ATOM 1469 C C . ARG A 1 104 ? 13.242 -20.140 26.932 1.00 11.97 101 ARG A C 1
ATOM 1470 O O . ARG A 1 104 ? 12.848 -19.486 25.964 1.00 12.66 101 ARG A O 1
ATOM 1491 N N . PHE A 1 105 ? 12.842 -19.905 28.181 1.00 12.02 102 PHE A N 1
ATOM 1492 C CA . PHE A 1 105 ? 12.008 -18.749 28.469 1.00 12.56 102 PHE A CA 1
ATOM 1493 C C . PHE A 1 105 ? 12.768 -17.492 28.075 1.00 13.34 102 PHE A C 1
ATOM 1494 O O . PHE A 1 105 ? 13.953 -17.363 28.375 1.00 15.30 102 PHE A O 1
ATOM 1511 N N . CYS A 1 106 ? 12.069 -16.564 27.438 1.00 13.09 103 CYS A N 1
ATOM 1512 C CA . CYS A 1 106 ? 12.724 -15.444 26.762 1.00 13.69 103 CYS A CA 1
ATOM 1513 C C . CYS A 1 106 ? 11.716 -14.314 26.558 1.00 13.75 103 CYS A C 1
ATOM 1514 O O . CYS A 1 106 ? 10.687 -14.279 27.218 1.00 15.70 103 CYS A O 1
ATOM 1521 N N . SER A 1 107 ? 12.035 -13.385 25.661 1.00 15.71 104 SER A N 1
ATOM 1522 C CA . SER A 1 107 ? 11.133 -12.315 25.267 1.00 16.08 104 SER A CA 1
ATOM 1523 C C . SER A 1 107 ? 11.576 -11.849 23.882 1.00 15.84 104 SER A C 1
ATOM 1524 O O . SER A 1 107 ? 12.772 -11.799 23.582 1.00 19.82 104 SER A O 1
ATOM 1532 N N . PHE A 1 108 ? 10.616 -11.519 23.031 1.00 14.51 105 PHE A N 1
ATOM 1533 C CA . PHE A 1 108 ? 10.894 -11.378 21.606 1.00 14.47 105 PHE A CA 1
ATOM 1534 C C . PHE A 1 108 ? 11.212 -9.955 21.161 1.00 14.54 105 PHE A C 1
ATOM 1535 O O . PHE A 1 108 ? 11.620 -9.755 20.029 1.00 15.08 105 PHE A O 1
ATOM 1552 N N . ASP A 1 109 ? 11.047 -8.967 22.029 1.00 14.99 106 ASP A N 1
ATOM 1553 C CA . ASP A 1 109 ? 11.324 -7.592 21.630 1.00 15.57 106 ASP A CA 1
ATOM 1554 C C . ASP A 1 109 ? 12.818 -7.382 21.373 1.00 16.56 106 ASP A C 1
ATOM 1555 O O . ASP A 1 109 ? 13.653 -7.652 22.237 1.00 19.27 106 ASP A O 1
ATOM 1564 N N . GLY A 1 110 ? 13.149 -6.925 20.166 1.00 15.20 107 GLY A N 1
ATOM 1565 C CA . GLY A 1 110 ? 14.540 -6.742 19.764 1.00 16.74 107 GLY A CA 1
ATOM 1566 C C . GLY A 1 110 ? 15.172 -7.931 19.052 1.00 16.31 107 GLY A C 1
ATOM 1567 O O . GLY A 1 110 ? 16.249 -7.792 18.474 1.00 19.25 107 GLY A O 1
ATOM 1571 N N . ALA A 1 111 ? 14.497 -9.076 19.035 1.00 15.20 108 ALA A N 1
ATOM 1572 C CA . ALA A 1 111 ? 15.094 -10.324 18.527 1.00 15.32 108 ALA A CA 1
ATOM 1573 C C . ALA A 1 111 ? 15.505 -10.239 17.057 1.00 17.55 108 ALA A C 1
ATOM 1574 O O . ALA A 1 111 ? 16.537 -10.784 16.650 1.00 20.43 108 ALA A O 1
ATOM 1581 N N . ASN A 1 112 ? 14.720 -9.525 16.265 1.00 15.18 109 ASN A N 1
ATOM 1582 C CA . ASN A 1 112 ? 14.977 -9.465 14.824 1.00 15.97 109 ASN A CA 1
ATOM 1583 C C . ASN A 1 112 ? 16.163 -8.584 14.437 1.00 17.36 109 ASN A C 1
ATOM 1584 O O . ASN A 1 112 ? 16.570 -8.561 13.272 1.00 18.93 109 ASN A O 1
ATOM 1595 N N . GLU A 1 113 ? 16.751 -7.890 15.402 1.00 17.22 110 GLU A N 1
ATOM 1596 C CA . GLU A 1 113 ? 17.773 -6.911 15.082 1.00 18.11 110 GLU A CA 1
ATOM 1597 C C . GLU A 1 113 ? 19.182 -7.487 15.083 1.00 17.06 110 GLU A C 1
ATOM 1598 O O . GLU A 1 113 ? 20.069 -6.924 14.469 1.00 17.27 110 GLU A O 1
ATOM 1610 N N . ASN A 1 114 ? 19.405 -8.608 15.754 1.00 17.24 111 ASN A N 1
ATOM 1611 C CA A ASN A 1 114 ? 20.739 -9.158 15.858 0.58 18.37 111 ASN A CA 1
ATOM 1612 C CA B ASN A 1 114 ? 20.753 -9.151 15.852 0.42 19.36 111 ASN A CA 1
ATOM 1613 C C . ASN A 1 114 ? 21.024 -10.128 14.712 1.00 16.91 111 ASN A C 1
ATOM 1614 O O . ASN A 1 114 ? 21.155 -11.321 14.926 1.00 18.01 111 ASN A O 1
ATOM 1633 N N . VAL A 1 115 ? 21.100 -9.594 13.493 1.00 15.92 112 VAL A N 1
ATOM 1634 C CA . VAL A 1 115 ? 21.393 -10.400 12.315 1.00 14.38 112 VAL A CA 1
ATOM 1635 C C . VAL A 1 115 ? 22.324 -9.596 11.426 1.00 13.72 112 VAL A C 1
ATOM 1636 O O . VAL A 1 115 ? 22.303 -8.371 11.446 1.00 16.08 112 VAL A O 1
ATOM 1649 N N . TRP A 1 116 ? 23.153 -10.300 10.662 1.00 11.90 113 TRP A N 1
ATOM 1650 C CA . TRP A 1 116 ? 24.149 -9.683 9.792 1.00 12.20 113 TRP A CA 1
ATOM 1651 C C . TRP A 1 116 ? 23.996 -10.244 8.395 1.00 11.59 113 TRP A C 1
ATOM 1652 O O . TRP A 1 116 ? 24.117 -11.436 8.186 1.00 12.56 113 TRP A O 1
ATOM 1673 N N . HIS A 1 117 ? 23.739 -9.367 7.444 1.00 11.25 114 HIS A N 1
ATOM 1674 C CA . HIS A 1 117 ? 23.421 -9.737 6.072 1.00 11.53 114 HIS A CA 1
ATOM 1675 C C . HIS A 1 117 ? 24.698 -9.956 5.253 1.00 11.48 114 HIS A C 1
ATOM 1676 O O . HIS A 1 117 ? 25.554 -9.062 5.194 1.00 13.38 114 HIS A O 1
ATOM 1690 N N . VAL A 1 118 ? 24.853 -11.140 4.660 1.00 10.65 115 VAL A N 1
ATOM 1691 C CA . VAL A 1 118 ? 25.993 -11.410 3.796 1.00 10.83 115 VAL A CA 1
ATOM 1692 C C . VAL A 1 118 ? 25.765 -10.757 2.439 1.00 10.89 115 VAL A C 1
ATOM 1693 O O . VAL A 1 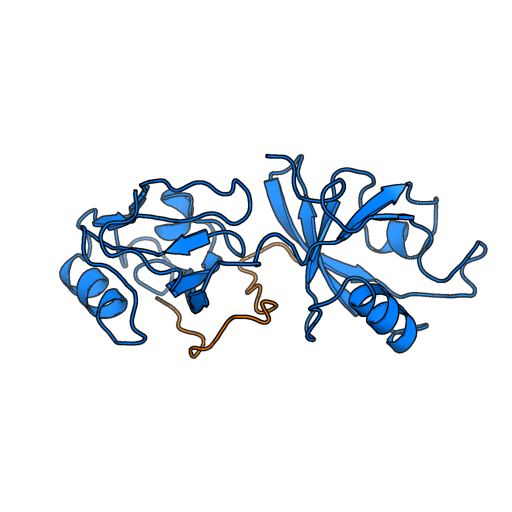118 ? 24.749 -11.008 1.786 1.00 11.67 115 VAL A O 1
ATOM 1706 N N . LEU A 1 119 ? 26.707 -9.906 2.034 1.00 10.91 116 LEU A N 1
ATOM 1707 C CA . LEU A 1 119 ? 26.615 -9.204 0.770 1.00 11.62 116 LEU A CA 1
ATOM 1708 C C . LEU A 1 119 ? 27.516 -9.932 -0.248 1.00 12.33 116 LEU A C 1
ATOM 1709 O O . LEU A 1 119 ? 27.575 -11.148 -0.247 1.00 13.08 116 LEU A O 1
ATOM 1725 N N . GLU A 1 120 ? 28.194 -9.211 -1.135 1.00 13.06 117 GLU A N 1
ATOM 1726 C CA . GLU A 1 120 ? 29.023 -9.868 -2.135 1.00 13.39 117 GLU A CA 1
ATOM 1727 C C . GLU A 1 120 ? 30.103 -10.683 -1.482 1.00 12.20 117 GLU A C 1
ATOM 1728 O O . GLU A 1 120 ? 30.701 -10.248 -0.509 1.00 13.78 117 GLU A O 1
ATOM 1740 N N . VAL A 1 121 ? 30.386 -11.852 -2.059 1.00 12.61 118 VAL A N 1
ATOM 1741 C CA . VAL A 1 121 ? 31.377 -12.770 -1.543 1.00 11.94 118 VAL A CA 1
ATOM 1742 C C . VAL A 1 121 ? 32.442 -12.996 -2.610 1.00 13.44 118 VAL A C 1
ATOM 1743 O O . VAL A 1 121 ? 32.142 -13.453 -3.722 1.00 15.11 118 VAL A O 1
ATOM 1756 N N . GLU A 1 122 ? 33.688 -12.713 -2.263 1.00 12.60 119 GLU A N 1
ATOM 1757 C CA A GLU A 1 122 ? 34.791 -12.858 -3.206 0.51 13.92 119 GLU A CA 1
ATOM 1758 C CA B GLU A 1 122 ? 34.785 -12.855 -3.212 0.49 14.54 119 GLU A CA 1
ATOM 1759 C C . GLU A 1 122 ? 35.173 -14.316 -3.412 1.00 14.58 119 GLU A C 1
ATOM 1760 O O . GLU A 1 122 ? 35.165 -15.116 -2.477 1.00 14.65 119 GLU A O 1
ATOM 1782 N N . SER A 1 123 ? 35.539 -14.663 -4.637 1.00 14.93 120 SER A N 1
ATOM 1783 C CA . SER A 1 123 ? 36.013 -16.002 -4.921 1.00 15.88 120 SER A CA 1
ATOM 1784 C C . SER A 1 123 ? 37.234 -16.362 -4.060 1.00 16.46 120 SER A C 1
ATOM 1785 O O . SER A 1 123 ? 38.135 -15.538 -3.819 1.00 17.60 120 SER A O 1
ATOM 1793 N N . ASN A 1 124 ? 37.234 -17.599 -3.571 1.00 16.81 121 ASN A N 1
ATOM 1794 C CA . ASN A 1 124 ? 38.359 -18.152 -2.809 1.00 19.24 121 ASN A CA 1
ATOM 1795 C C . ASN A 1 124 ? 38.618 -17.499 -1.453 1.00 18.98 121 ASN A C 1
ATOM 1796 O O . ASN A 1 124 ? 39.634 -17.742 -0.813 1.00 22.01 121 ASN A O 1
ATOM 1807 N N . SER A 1 125 ? 37.675 -16.691 -1.005 1.00 15.69 122 SER A N 1
ATOM 1808 C CA . SER A 1 125 ? 37.802 -16.024 0.282 1.00 15.81 122 SER A CA 1
ATOM 1809 C C . SER A 1 125 ? 37.458 -16.962 1.424 1.00 15.80 122 SER A C 1
ATOM 1810 O O . SER A 1 125 ? 36.828 -17.987 1.217 1.00 15.49 122 SER A O 1
ATOM 1818 N N . PRO A 1 126 ? 37.818 -16.576 2.656 1.00 15.26 123 PRO A N 1
ATOM 1819 C CA . PRO A 1 126 ? 37.342 -17.327 3.822 1.00 14.90 123 PRO A CA 1
ATOM 1820 C C . PRO A 1 126 ? 35.811 -17.485 3.821 1.00 13.90 123 PRO A C 1
ATOM 1821 O O . PRO A 1 126 ? 35.293 -18.556 4.122 1.00 13.93 123 PRO A O 1
ATOM 1832 N N . ALA A 1 127 ? 35.103 -16.436 3.438 1.00 13.47 124 ALA A N 1
ATOM 1833 C CA . ALA A 1 127 ? 33.644 -16.497 3.352 1.00 12.92 124 ALA A CA 1
ATOM 1834 C C . ALA A 1 127 ? 33.178 -17.531 2.325 1.00 12.48 124 ALA A C 1
ATOM 1835 O O . ALA A 1 127 ? 32.268 -18.321 2.586 1.00 13.44 124 ALA A O 1
ATOM 1842 N N . ALA A 1 128 ? 33.791 -17.512 1.144 1.00 12.38 125 ALA A N 1
ATOM 1843 C CA . ALA A 1 128 ? 33.453 -18.481 0.111 1.00 13.24 125 ALA A CA 1
ATOM 1844 C C . ALA A 1 128 ? 33.697 -19.905 0.608 1.00 14.90 125 ALA A C 1
ATOM 1845 O O . ALA A 1 128 ? 32.847 -20.785 0.425 1.00 16.30 125 ALA A O 1
ATOM 1852 N N . LEU A 1 129 ? 34.855 -20.122 1.223 1.00 14.94 126 LEU A N 1
ATOM 1853 C CA . LEU A 1 129 ? 35.243 -21.448 1.679 1.00 16.21 126 LEU A CA 1
ATOM 1854 C C . LEU A 1 129 ? 34.271 -21.986 2.729 1.00 16.25 126 LEU A C 1
ATOM 1855 O O . LEU A 1 129 ? 33.985 -23.182 2.763 1.00 18.81 126 LEU A O 1
ATOM 1871 N N . ALA A 1 130 ? 33.776 -21.096 3.585 1.00 14.71 127 ALA A N 1
ATOM 1872 C CA . ALA A 1 130 ? 32.813 -21.450 4.638 1.00 15.02 127 ALA A CA 1
ATOM 1873 C C . ALA A 1 130 ? 31.449 -21.785 4.078 1.00 16.02 127 ALA A C 1
ATOM 1874 O O . ALA A 1 130 ? 30.621 -22.376 4.781 1.00 18.40 127 ALA A O 1
ATOM 1881 N N . GLY A 1 131 ? 31.201 -21.382 2.834 1.00 14.64 128 GLY A N 1
ATOM 1882 C CA . GLY A 1 131 ? 29.919 -21.605 2.187 1.00 14.91 128 GLY A CA 1
ATOM 1883 C C . GLY A 1 131 ? 28.915 -20.484 2.360 1.00 13.52 128 GLY A C 1
ATOM 1884 O O . GLY A 1 131 ? 27.726 -20.689 2.138 1.00 14.29 128 GLY A O 1
ATOM 1888 N N . LEU A 1 132 ? 29.370 -19.292 2.720 1.00 12.94 129 LEU A N 1
ATOM 1889 C CA . LEU A 1 132 ? 28.451 -18.158 2.819 1.00 12.84 129 LEU A CA 1
ATOM 1890 C C . LEU A 1 132 ? 27.954 -17.766 1.444 1.00 12.21 129 LEU A C 1
ATOM 1891 O O . LEU A 1 132 ? 28.730 -17.768 0.479 1.00 13.50 129 LEU A O 1
ATOM 1907 N N . ARG A 1 133 ? 26.670 -17.420 1.366 1.00 10.82 130 ARG A N 1
ATOM 1908 C CA . ARG A 1 133 ? 26.008 -17.169 0.095 1.00 11.31 130 ARG A CA 1
ATOM 1909 C C . ARG A 1 133 ? 25.631 -15.705 -0.030 1.00 11.10 130 ARG A C 1
ATOM 1910 O O . ARG A 1 133 ? 24.945 -15.176 0.844 1.00 11.88 130 ARG A O 1
ATOM 1931 N N . PRO A 1 134 ? 26.076 -15.039 -1.108 1.00 11.55 131 PRO A N 1
ATOM 1932 C CA . PRO A 1 134 ? 25.786 -13.612 -1.199 1.00 12.59 131 PRO A CA 1
ATOM 1933 C C . PRO A 1 134 ? 24.291 -13.335 -1.229 1.00 13.06 131 PRO A C 1
ATOM 1934 O O . PRO A 1 134 ? 23.520 -14.040 -1.897 1.00 13.52 131 PRO A O 1
ATOM 1945 N N . HIS A 1 135 ? 23.912 -12.302 -0.484 1.00 12.19 132 HIS A N 1
ATOM 1946 C CA . HIS A 1 135 ? 22.585 -11.666 -0.527 1.00 13.67 132 HIS A CA 1
ATOM 1947 C C . HIS A 1 135 ? 21.481 -12.424 0.181 1.00 12.96 132 HIS A C 1
ATOM 1948 O O . HIS A 1 135 ? 20.621 -11.807 0.810 1.00 14.61 132 HIS A O 1
ATOM 1962 N N . SER A 1 136 ? 21.514 -13.750 0.106 1.00 12.74 133 SER A N 1
ATOM 1963 C CA . SER A 1 136 ? 20.472 -14.576 0.691 1.00 11.88 133 SER A CA 1
ATOM 1964 C C . SER A 1 136 ? 20.791 -15.095 2.086 1.00 12.17 133 SER A C 1
ATOM 1965 O O . SER A 1 136 ? 19.878 -15.514 2.790 1.00 12.00 133 SER A O 1
ATOM 1973 N N . ASP A 1 137 ? 22.064 -15.080 2.484 1.00 11.70 134 ASP A N 1
ATOM 1974 C CA . ASP A 1 137 ? 22.447 -15.503 3.832 1.00 11.02 134 ASP A CA 1
ATOM 1975 C C . ASP A 1 137 ? 22.398 -14.334 4.819 1.00 10.53 134 ASP A C 1
ATOM 1976 O O . ASP A 1 137 ? 22.842 -13.205 4.528 1.00 11.17 134 ASP A O 1
ATOM 1985 N N . TYR A 1 138 ? 21.923 -14.666 6.015 1.00 10.42 135 TYR A N 1
ATOM 1986 C CA . TYR A 1 138 ? 21.910 -13.783 7.173 1.00 11.12 135 TYR A CA 1
ATOM 1987 C C . TYR A 1 138 ? 22.516 -14.536 8.337 1.00 10.77 135 TYR A C 1
ATOM 1988 O O . TYR A 1 138 ? 22.000 -15.565 8.757 1.00 12.92 135 TYR A O 1
ATOM 2006 N N . ILE A 1 139 ? 23.615 -14.023 8.866 1.00 10.96 136 ILE A N 1
ATOM 2007 C CA . ILE A 1 139 ? 24.225 -14.609 10.062 1.00 11.21 136 ILE A CA 1
ATOM 2008 C C . ILE A 1 139 ? 23.353 -14.232 11.255 1.00 11.94 136 ILE A C 1
ATOM 2009 O O . ILE A 1 139 ? 23.066 -13.063 11.456 1.00 11.85 136 ILE A O 1
ATOM 2025 N N . ILE A 1 140 ? 22.927 -15.234 12.027 1.00 12.10 137 ILE A N 1
ATOM 2026 C CA . ILE A 1 140 ? 21.982 -15.018 13.128 1.00 12.63 137 ILE A CA 1
ATOM 2027 C C . ILE A 1 140 ? 22.609 -15.207 14.505 1.00 14.92 137 ILE A C 1
ATOM 2028 O O . ILE A 1 140 ? 21.944 -15.006 15.523 1.00 18.14 137 ILE A O 1
ATOM 2044 N N . GLY A 1 141 ? 23.881 -15.563 14.556 1.00 14.09 138 GLY A N 1
ATOM 2045 C CA . GLY A 1 141 ? 24.549 -15.700 15.839 1.00 16.06 138 GLY A CA 1
ATOM 2046 C C . GLY A 1 141 ? 25.773 -16.580 15.784 1.00 15.56 138 GLY A C 1
ATOM 2047 O O . GLY A 1 141 ? 26.189 -17.023 14.708 1.00 14.96 138 GLY A O 1
ATOM 2051 N N . ALA A 1 142 ? 26.338 -16.828 16.963 1.00 17.01 139 ALA A N 1
ATOM 2052 C CA . ALA A 1 142 ? 27.543 -17.627 17.139 1.00 21.14 139 ALA A CA 1
ATOM 2053 C C . ALA A 1 142 ? 27.458 -18.229 18.551 1.00 24.67 139 ALA A C 1
ATOM 2054 O O . ALA A 1 142 ? 26.450 -18.052 19.225 1.00 24.39 139 ALA A O 1
ATOM 2061 N N . ASP A 1 143 ? 28.500 -18.919 19.010 1.00 30.97 140 ASP A N 1
ATOM 2062 C CA . ASP A 1 143 ? 28.486 -19.513 20.350 1.00 35.20 140 ASP A CA 1
ATOM 2063 C C . ASP A 1 143 ? 28.878 -18.540 21.474 1.00 37.45 140 ASP A C 1
ATOM 2064 O O . ASP A 1 143 ? 29.006 -18.937 22.640 1.00 37.33 140 ASP A O 1
ATOM 2073 N N . THR A 1 144 ? 29.036 -17.266 21.127 1.00 39.83 141 THR A N 1
ATOM 2074 C CA . THR A 1 144 ? 29.218 -16.198 22.103 1.00 42.48 141 THR A CA 1
ATOM 2075 C C . THR A 1 144 ? 28.267 -15.040 21.807 1.00 42.90 141 THR A C 1
ATOM 2076 O O . THR A 1 144 ? 27.770 -14.893 20.686 1.00 41.77 141 THR A O 1
ATOM 2087 N N . VAL A 1 145 ? 28.032 -14.218 22.824 1.00 44.22 142 VAL A N 1
ATOM 2088 C CA . VAL A 1 145 ? 27.090 -13.102 22.745 1.00 46.26 142 VAL A CA 1
ATOM 2089 C C . VAL A 1 145 ? 27.447 -12.075 21.670 1.00 46.74 142 VAL A C 1
ATOM 2090 O O . VAL A 1 145 ? 28.591 -11.625 21.581 1.00 45.95 142 VAL A O 1
ATOM 2103 N N . MET A 1 146 ? 26.452 -11.697 20.871 1.00 47.37 143 MET A N 1
ATOM 2104 C CA . MET A 1 146 ? 26.588 -10.594 19.922 1.00 50.12 143 MET A CA 1
ATOM 2105 C C . MET A 1 146 ? 25.311 -9.751 19.937 1.00 54.39 143 MET A C 1
ATOM 2106 O O . MET A 1 146 ?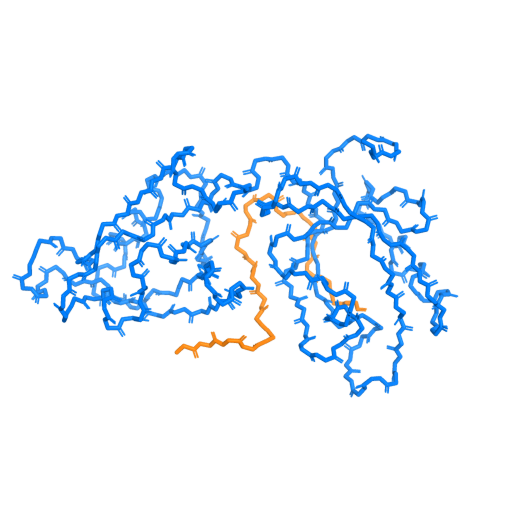 24.303 -10.126 19.329 1.00 54.17 143 MET A O 1
ATOM 2120 N N . ASN A 1 147 ? 25.356 -8.615 20.633 1.00 57.47 144 ASN A N 1
ATOM 2121 C CA . ASN A 1 147 ? 24.169 -7.775 20.807 1.00 60.13 144 ASN A CA 1
ATOM 2122 C C . ASN A 1 147 ? 24.322 -6.347 20.273 1.00 59.53 144 ASN A C 1
ATOM 2123 O O . ASN A 1 147 ? 23.487 -5.481 20.548 1.00 60.06 144 ASN A O 1
ATOM 2134 N N . GLU A 1 148 ? 25.382 -6.113 19.502 1.00 57.68 145 GLU A N 1
ATOM 2135 C CA . GLU A 1 148 ? 25.584 -4.834 18.826 1.00 56.31 145 GLU A CA 1
ATOM 2136 C C . GLU A 1 148 ? 26.190 -5.090 17.447 1.00 51.52 145 GLU A C 1
ATOM 2137 O O . GLU A 1 148 ? 26.845 -6.108 17.240 1.00 48.63 145 GLU A O 1
ATOM 2149 N N . SER A 1 149 ? 25.963 -4.156 16.524 1.00 50.61 146 SER A N 1
ATOM 2150 C CA . SER A 1 149 ? 26.465 -4.229 15.148 1.00 51.17 146 SER A CA 1
ATOM 2151 C C . SER A 1 149 ? 27.898 -4.732 15.049 1.00 49.42 146 SER A C 1
ATOM 2152 O O . SER A 1 149 ? 28.219 -5.579 14.218 1.00 46.76 146 SER A O 1
ATOM 2160 N N . GLU A 1 150 ? 28.753 -4.196 15.913 1.00 49.18 147 GLU A N 1
ATOM 2161 C CA . GLU A 1 150 ? 30.191 -4.363 15.781 1.00 47.23 147 GLU A CA 1
ATOM 2162 C C . GLU A 1 150 ? 30.667 -5.688 16.359 1.00 43.15 147 GLU A C 1
ATOM 2163 O O . GLU A 1 150 ? 31.826 -6.060 16.192 1.00 42.22 147 GLU A O 1
ATOM 2175 N N . ASP A 1 151 ? 29.771 -6.407 17.028 1.00 39.91 148 ASP A N 1
ATOM 2176 C CA . ASP A 1 151 ? 30.160 -7.622 17.732 1.00 37.99 148 ASP A CA 1
ATOM 2177 C C . ASP A 1 151 ? 30.518 -8.795 16.814 1.00 32.21 148 ASP A C 1
ATOM 2178 O O . ASP A 1 151 ? 31.335 -9.624 17.190 1.00 29.76 148 ASP A O 1
ATOM 2187 N N . LEU A 1 152 ? 29.922 -8.884 15.625 1.00 29.89 149 LEU A N 1
ATOM 2188 C CA . LEU A 1 152 ? 30.345 -9.923 14.683 1.00 27.40 149 LEU A CA 1
ATOM 2189 C C . LEU A 1 152 ? 31.751 -9.575 14.230 1.00 26.88 149 LEU A C 1
ATOM 2190 O O . LEU A 1 152 ? 32.609 -10.440 14.123 1.00 23.46 149 LEU A O 1
ATOM 2206 N N . PHE A 1 153 ? 31.998 -8.295 13.992 1.00 28.64 150 PHE A N 1
ATOM 2207 C CA . PHE A 1 153 ? 33.305 -7.874 13.523 1.00 31.89 150 PHE A CA 1
ATOM 2208 C C . PHE A 1 153 ? 34.352 -8.084 14.608 1.00 28.46 150 PHE A C 1
ATOM 2209 O O . PHE A 1 153 ? 35.479 -8.474 14.320 1.00 27.89 150 PHE A O 1
ATOM 2226 N N . SER A 1 154 ? 33.963 -7.874 15.857 1.00 26.46 151 SER A N 1
ATOM 2227 C CA . SER A 1 154 ? 34.871 -8.133 16.960 1.00 27.69 151 SER A CA 1
ATOM 2228 C C . SER A 1 154 ? 35.160 -9.623 17.070 1.00 25.19 151 SER A C 1
ATOM 2229 O O . SER A 1 154 ? 36.291 -10.019 17.313 1.00 25.04 151 SER A O 1
ATOM 2237 N N . LEU A 1 155 ? 34.134 -10.445 16.890 1.00 24.38 152 LEU A N 1
ATOM 2238 C CA . LEU A 1 155 ? 34.308 -11.893 16.937 1.00 22.63 152 LEU A CA 1
ATOM 2239 C C . LEU A 1 155 ? 35.219 -12.373 15.820 1.00 20.88 152 LEU A C 1
ATOM 2240 O O . LEU A 1 155 ? 36.028 -13.278 16.013 1.00 20.35 152 LEU A O 1
ATOM 2256 N N . ILE A 1 156 ? 35.073 -11.775 14.647 1.00 19.55 153 ILE A N 1
ATOM 2257 C CA . ILE A 1 156 ? 35.938 -12.096 13.529 1.00 21.56 153 ILE A CA 1
ATOM 2258 C C . ILE A 1 156 ? 37.383 -11.738 13.883 1.00 22.35 153 ILE A C 1
ATOM 2259 O O . ILE A 1 156 ? 38.288 -12.535 13.649 1.00 23.58 153 ILE A O 1
ATOM 2275 N N . GLU A 1 157 ? 37.588 -10.557 14.459 1.00 23.34 154 GLU A N 1
ATOM 2276 C CA . GLU A 1 157 ? 38.922 -10.142 14.903 1.00 25.43 154 GLU A CA 1
ATOM 2277 C C . GLU A 1 157 ? 39.505 -11.125 15.888 1.00 25.52 154 GLU A C 1
ATOM 2278 O O . GLU A 1 157 ? 40.657 -11.527 15.764 1.00 25.19 154 GLU A O 1
ATOM 2290 N N . THR A 1 158 ? 38.713 -11.495 16.888 1.00 25.13 155 THR A N 1
ATOM 2291 C CA . THR A 1 158 ? 39.208 -12.386 17.925 1.00 25.57 155 THR A CA 1
ATOM 2292 C C . THR A 1 158 ? 39.386 -13.817 17.423 1.00 22.79 155 THR A C 1
ATOM 2293 O O . THR A 1 158 ? 39.968 -14.645 18.123 1.00 25.01 155 THR A O 1
ATOM 2304 N N . HIS A 1 159 ? 38.906 -14.101 16.212 1.00 21.82 156 HIS A N 1
ATOM 2305 C CA . HIS A 1 159 ? 39.130 -15.402 15.572 1.00 19.93 156 HIS A CA 1
ATOM 2306 C C . HIS A 1 159 ? 40.030 -15.322 14.334 1.00 20.35 156 HIS A C 1
ATOM 2307 O O . HIS A 1 159 ? 39.949 -16.170 13.450 1.00 20.33 156 HIS A O 1
ATOM 2321 N N . GLU A 1 160 ? 40.920 -14.329 14.287 1.00 19.36 157 GLU A N 1
ATOM 2322 C CA . GLU A 1 160 ? 41.917 -14.279 13.229 1.00 20.40 157 GLU A CA 1
ATOM 2323 C C . GLU A 1 160 ? 42.672 -15.603 13.178 1.00 20.76 157 GLU A C 1
ATOM 2324 O O . GLU A 1 160 ? 43.264 -16.038 14.170 1.00 22.82 157 GLU A O 1
ATOM 2336 N N . ALA A 1 161 ? 42.589 -16.253 12.022 1.00 21.11 158 ALA A N 1
ATOM 2337 C CA . ALA A 1 161 ? 43.252 -17.535 11.760 1.00 21.52 158 ALA A CA 1
ATOM 2338 C C . ALA A 1 161 ? 42.773 -18.706 12.642 1.00 22.26 158 ALA A C 1
ATOM 2339 O O . ALA A 1 161 ? 43.478 -19.706 12.801 1.00 24.84 158 ALA A O 1
ATOM 2346 N N . LYS A 1 162 ? 41.561 -18.587 13.182 1.00 20.00 159 LYS A N 1
ATOM 2347 C CA . LYS A 1 162 ? 40.965 -19.623 14.020 1.00 19.52 159 LYS A CA 1
ATOM 2348 C C . LYS A 1 162 ? 39.565 -19.950 13.511 1.00 18.08 159 LYS A C 1
ATOM 2349 O O . LYS A 1 162 ? 38.862 -19.068 13.021 1.00 17.62 159 LYS A O 1
ATOM 2368 N N . PRO A 1 163 ? 39.122 -21.210 13.670 1.00 19.45 160 PRO A N 1
ATOM 2369 C CA . PRO A 1 163 ? 37.779 -21.559 13.204 1.00 19.80 160 PRO A CA 1
ATOM 2370 C C . PRO A 1 163 ? 36.722 -20.974 14.129 1.00 18.57 160 PRO A C 1
ATOM 2371 O O . PRO A 1 163 ? 36.839 -21.000 15.359 1.00 20.15 160 PRO A O 1
ATOM 2382 N N . LEU A 1 164 ? 35.690 -20.441 13.500 1.00 17.38 161 LEU A N 1
ATOM 2383 C CA . LEU A 1 164 ? 34.608 -19.760 14.176 1.00 17.93 161 LEU A CA 1
ATOM 2384 C C . LEU A 1 164 ? 33.299 -20.325 13.664 1.00 16.43 161 LEU A C 1
ATOM 2385 O O . LEU A 1 164 ? 33.031 -20.294 12.452 1.00 16.23 161 LEU A O 1
ATOM 2401 N N . LYS A 1 165 ? 32.467 -20.817 14.585 1.00 15.24 162 LYS A N 1
ATOM 2402 C CA . LYS A 1 165 ? 31.165 -21.340 14.193 1.00 17.31 162 LYS A CA 1
ATOM 2403 C C . LYS A 1 165 ? 30.129 -20.219 14.144 1.00 15.91 162 LYS A C 1
ATOM 2404 O O . LYS A 1 165 ? 29.976 -19.452 15.107 1.00 18.94 162 LYS A O 1
ATOM 2423 N N . LEU A 1 166 ? 29.412 -20.140 13.024 1.00 13.98 163 LEU A N 1
ATOM 2424 C CA . LEU A 1 166 ? 28.342 -19.177 12.848 1.00 12.55 163 LEU A CA 1
ATOM 2425 C C . LEU A 1 166 ? 27.048 -19.902 12.520 1.00 12.64 163 LEU A C 1
ATOM 2426 O O . LEU A 1 166 ? 27.034 -20.898 11.806 1.00 14.30 163 LEU A O 1
ATOM 2442 N N . TYR A 1 167 ? 25.950 -19.356 13.015 1.00 12.32 164 TYR A N 1
ATOM 2443 C CA . TYR A 1 167 ? 24.627 -19.832 12.657 1.00 11.77 164 TYR A CA 1
ATOM 2444 C C . TYR A 1 167 ? 24.099 -18.914 11.560 1.00 11.67 164 TYR A C 1
ATOM 2445 O O . TYR A 1 167 ? 24.227 -17.690 11.666 1.00 11.97 164 TYR A O 1
ATOM 2463 N N . VAL A 1 168 ? 23.513 -19.505 10.515 1.00 11.02 165 VAL A N 1
ATOM 2464 C CA . VAL A 1 168 ? 23.178 -18.760 9.297 1.00 11.12 165 VAL A CA 1
ATOM 2465 C C . VAL A 1 168 ? 21.803 -19.171 8.782 1.00 11.21 165 VAL A C 1
ATOM 2466 O O . VAL A 1 168 ? 21.523 -20.351 8.628 1.00 12.40 165 VAL A O 1
ATOM 2479 N N . TYR A 1 169 ? 20.966 -18.170 8.513 1.00 10.97 166 TYR A N 1
ATOM 2480 C CA . TYR A 1 169 ? 19.676 -18.349 7.862 1.00 10.90 166 TYR A CA 1
ATOM 2481 C C . TYR A 1 169 ? 19.788 -17.989 6.385 1.00 10.94 166 TYR A C 1
ATOM 2482 O O . TYR A 1 169 ? 20.452 -17.019 6.037 1.00 12.08 166 TYR A O 1
ATOM 2500 N N . ASN A 1 170 ? 19.117 -18.747 5.522 1.00 11.49 167 ASN A N 1
ATOM 2501 C CA . ASN A 1 170 ? 19.103 -18.438 4.102 1.00 10.90 167 ASN A CA 1
ATOM 2502 C C . ASN A 1 170 ? 17.684 -18.201 3.621 1.00 11.29 167 ASN A C 1
ATOM 2503 O O . ASN A 1 170 ? 16.811 -19.028 3.872 1.00 12.26 167 ASN A O 1
ATOM 2514 N N . THR A 1 171 ? 17.457 -17.073 2.954 1.00 11.15 168 THR A N 1
ATOM 2515 C CA . THR A 1 171 ? 16.114 -16.730 2.501 1.00 12.83 168 THR A CA 1
ATOM 2516 C C . THR A 1 171 ? 15.590 -17.631 1.395 1.00 13.94 168 THR A C 1
ATOM 2517 O O . THR A 1 171 ? 14.380 -17.766 1.246 1.00 16.08 168 THR A O 1
ATOM 2528 N N . ASP A 1 172 ? 16.481 -18.193 0.578 1.00 14.38 169 ASP A N 1
ATOM 2529 C CA . ASP A 1 172 ? 16.005 -18.986 -0.543 1.00 15.74 169 ASP A CA 1
ATOM 2530 C C . ASP A 1 172 ? 15.561 -20.373 -0.091 1.00 15.50 169 ASP A C 1
ATOM 2531 O O . ASP A 1 172 ? 14.523 -20.857 -0.529 1.00 18.23 169 ASP A O 1
ATOM 2540 N N . THR A 1 173 ? 16.332 -21.010 0.787 1.00 13.99 170 THR A N 1
ATOM 2541 C CA . THR A 1 173 ? 15.922 -22.309 1.302 1.00 13.53 170 THR A CA 1
ATOM 2542 C C . THR A 1 173 ? 15.001 -22.142 2.524 1.00 14.50 170 THR A C 1
ATOM 2543 O O . THR A 1 173 ? 14.303 -23.094 2.907 1.00 16.11 170 THR A O 1
ATOM 2554 N N . ASP A 1 174 ? 15.011 -20.947 3.135 1.00 13.38 171 ASP A N 1
ATOM 2555 C CA . ASP A 1 174 ? 14.190 -20.640 4.327 1.00 13.94 171 ASP A CA 1
ATOM 2556 C C . ASP A 1 174 ? 14.507 -21.603 5.464 1.00 14.93 171 ASP A C 1
ATOM 2557 O O . ASP A 1 174 ? 13.622 -22.083 6.165 1.00 20.26 171 ASP A O 1
ATOM 2566 N N . ASN A 1 175 ? 15.800 -21.824 5.672 1.00 15.16 172 ASN A N 1
ATOM 2567 C CA . ASN A 1 175 ? 16.338 -22.766 6.653 1.00 17.35 172 ASN A CA 1
ATOM 2568 C C . ASN A 1 175 ? 17.541 -22.145 7.337 1.00 13.97 172 ASN A C 1
ATOM 2569 O O . ASN A 1 175 ? 18.226 -21.331 6.732 1.00 14.10 172 ASN A O 1
ATOM 2580 N N . CYS A 1 176 ? 17.818 -22.574 8.564 1.00 15.32 173 CYS A N 1
ATOM 2581 C CA . CYS A 1 176 ? 19.043 -22.226 9.276 1.00 15.48 173 CYS A CA 1
ATOM 2582 C C . CYS A 1 176 ? 20.023 -23.389 9.287 1.00 16.20 173 CYS A C 1
ATOM 2583 O O . CYS A 1 176 ? 19.620 -24.554 9.277 1.00 17.34 173 CYS A O 1
ATOM 2591 N N . ARG A 1 177 ? 21.314 -23.057 9.303 1.00 14.23 174 ARG A N 1
ATOM 2592 C CA . ARG A 1 177 ? 22.391 -24.046 9.297 1.00 13.57 174 ARG A CA 1
ATOM 2593 C C . ARG A 1 177 ? 23.578 -23.526 10.110 1.00 13.55 174 ARG A C 1
ATOM 2594 O O . ARG A 1 177 ? 23.559 -22.390 10.573 1.00 14.51 174 ARG A O 1
ATOM 2615 N N . GLU A 1 178 ? 24.595 -24.373 10.293 1.00 13.96 175 GLU A N 1
ATOM 2616 C CA . GLU A 1 178 ? 25.827 -24.001 10.969 1.00 15.77 175 GLU A CA 1
ATOM 2617 C C . GLU A 1 178 ? 26.907 -23.971 9.912 1.00 16.02 175 GLU A C 1
ATOM 2618 O O . GLU A 1 178 ? 26.975 -24.877 9.095 1.00 20.04 175 GLU A O 1
ATOM 2630 N N . VAL A 1 179 ? 27.759 -22.961 9.947 1.00 15.08 176 VAL A N 1
ATOM 2631 C CA . VAL A 1 179 ? 28.961 -22.945 9.120 1.00 17.59 176 VAL A CA 1
ATOM 2632 C C . VAL A 1 179 ? 30.176 -22.709 10.009 1.00 16.74 176 VAL A C 1
ATOM 2633 O O . VAL A 1 179 ? 30.075 -22.163 11.112 1.00 18.46 176 VAL A O 1
ATOM 2646 N N . ILE A 1 180 ? 31.328 -23.153 9.527 1.00 15.65 177 ILE A N 1
ATOM 2647 C CA . ILE A 1 180 ? 32.595 -22.854 10.177 1.00 16.40 177 ILE A CA 1
ATOM 2648 C C . ILE A 1 180 ? 33.402 -21.976 9.233 1.00 14.38 177 ILE A C 1
ATOM 2649 O O . ILE A 1 180 ? 33.652 -22.355 8.092 1.00 17.33 177 ILE A O 1
ATOM 2665 N N . ILE A 1 181 ? 33.789 -20.795 9.703 1.00 14.30 178 ILE A N 1
ATOM 2666 C CA . ILE A 1 181 ? 34.628 -19.882 8.929 1.00 15.51 178 ILE A CA 1
ATOM 2667 C C . ILE A 1 181 ? 35.953 -19.669 9.647 1.00 16.23 178 ILE A C 1
ATOM 2668 O O . ILE A 1 181 ? 36.006 -19.635 10.870 1.00 17.89 178 ILE A O 1
ATOM 2684 N N . THR A 1 182 ? 37.028 -19.570 8.874 1.00 17.41 179 THR A N 1
ATOM 2685 C CA . THR A 1 182 ? 38.321 -19.241 9.442 1.00 17.07 179 THR A CA 1
ATOM 2686 C C . THR A 1 182 ? 38.788 -17.918 8.860 1.00 16.73 179 THR A C 1
ATOM 2687 O O . THR A 1 182 ? 39.340 -17.879 7.748 1.00 17.15 179 THR A O 1
ATOM 2698 N N . PRO A 1 183 ? 38.578 -16.820 9.602 1.00 17.27 180 PRO A N 1
ATOM 2699 C CA . PRO A 1 183 ? 39.076 -15.530 9.119 1.00 18.82 180 PRO A CA 1
ATOM 2700 C C . PRO A 1 183 ? 40.574 -15.592 8.871 1.00 19.02 180 PRO A C 1
ATOM 2701 O O . PRO A 1 183 ? 41.304 -16.248 9.601 1.00 19.24 180 PRO A O 1
ATOM 2712 N N . ASN A 1 184 ? 41.028 -14.922 7.833 1.00 18.85 181 ASN A N 1
ATOM 2713 C CA . ASN A 1 184 ? 42.432 -15.022 7.447 1.00 20.56 181 ASN A CA 1
ATOM 2714 C C . ASN A 1 184 ? 42.869 -13.785 6.683 1.00 20.33 181 ASN A C 1
ATOM 2715 O O . ASN A 1 184 ? 42.557 -13.612 5.511 1.00 20.86 181 ASN A O 1
ATOM 2726 N N . SER A 1 185 ? 43.624 -12.936 7.361 1.00 23.95 182 SER A N 1
ATOM 2727 C CA . SER A 1 185 ? 44.084 -11.685 6.781 1.00 26.63 182 SER A CA 1
ATOM 2728 C C . SER A 1 185 ? 45.047 -11.896 5.615 1.00 27.83 182 SER A C 1
ATOM 2729 O O . SER A 1 185 ? 45.295 -10.969 4.843 1.00 30.32 182 SER A O 1
ATOM 2737 N N . ALA A 1 186 ? 45.585 -13.108 5.481 1.00 27.69 183 ALA A N 1
ATOM 2738 C CA . ALA A 1 186 ? 46.544 -13.413 4.410 1.00 28.21 183 ALA A CA 1
ATOM 2739 C C . ALA A 1 186 ? 45.870 -14.112 3.247 1.00 28.47 183 ALA A C 1
ATOM 2740 O O . ALA A 1 186 ? 46.536 -14.716 2.402 1.00 31.38 183 ALA A O 1
ATOM 2747 N N . TRP A 1 187 ? 44.545 -14.034 3.177 1.00 26.27 184 TRP A N 1
ATOM 2748 C CA . TRP A 1 187 ? 43.840 -14.809 2.173 1.00 24.35 184 TRP A CA 1
ATOM 2749 C C . TRP A 1 187 ? 44.125 -14.326 0.759 1.00 25.17 184 TRP A C 1
ATOM 2750 O O . TRP A 1 187 ? 43.924 -15.080 -0.190 1.00 26.97 184 TRP A O 1
ATOM 2771 N N . GLY A 1 188 ? 44.581 -13.081 0.621 1.00 25.45 185 GLY A N 1
ATOM 2772 C CA . GLY A 1 188 ? 44.939 -12.524 -0.677 1.00 27.57 185 GLY A CA 1
ATOM 2773 C C . GLY A 1 188 ? 44.284 -11.193 -0.991 1.00 27.40 185 GLY A C 1
ATOM 2774 O O . GLY A 1 188 ? 44.818 -10.403 -1.773 1.00 30.55 185 GLY A O 1
ATOM 2778 N N . GLY A 1 189 ? 43.124 -10.940 -0.398 1.00 26.31 186 GLY A N 1
ATOM 2779 C CA . GLY A 1 189 ? 42.381 -9.723 -0.665 1.00 25.71 186 GLY A CA 1
ATOM 2780 C C . GLY A 1 189 ? 42.217 -8.884 0.584 1.00 26.83 186 GLY A C 1
ATOM 2781 O O . GLY A 1 189 ? 42.948 -9.055 1.561 1.00 27.44 186 GLY A O 1
ATOM 2785 N N . GLU A 1 190 ? 41.248 -7.979 0.557 1.00 28.36 187 GLU A N 1
ATOM 2786 C CA . GLU A 1 190 ? 41.040 -7.064 1.670 1.00 30.86 187 GLU A CA 1
ATOM 2787 C C . GLU A 1 190 ? 40.432 -7.774 2.867 1.00 29.57 187 GLU A C 1
ATOM 2788 O O . GLU A 1 190 ? 39.598 -8.672 2.727 1.00 27.82 187 GLU A O 1
ATOM 2800 N N . GLY A 1 191 ? 40.867 -7.362 4.051 1.00 29.73 188 GLY A N 1
ATOM 2801 C CA . GLY A 1 191 ? 40.310 -7.880 5.286 1.00 27.29 188 GLY A CA 1
ATOM 2802 C C . GLY A 1 191 ? 40.594 -9.350 5.522 1.00 24.50 188 GLY A C 1
ATOM 2803 O O . GLY A 1 191 ? 41.479 -9.940 4.906 1.00 26.53 188 GLY A O 1
ATOM 2807 N N . SER A 1 192 ? 39.826 -9.945 6.422 1.00 22.83 189 SER A N 1
ATOM 2808 C CA . SER A 1 192 ? 40.015 -11.335 6.814 1.00 21.06 189 SER A CA 1
ATOM 2809 C C . SER A 1 192 ? 38.835 -12.209 6.423 1.00 18.07 189 SER A C 1
ATOM 2810 O O . SER A 1 192 ? 38.869 -13.413 6.598 1.00 17.85 189 SER A O 1
ATOM 2818 N N . LEU A 1 193 ? 37.805 -11.590 5.869 1.00 17.69 190 LEU A N 1
ATOM 2819 C CA . LEU A 1 193 ? 36.556 -12.262 5.577 1.00 18.74 190 LEU A CA 1
ATOM 2820 C C . LEU A 1 193 ? 36.354 -12.474 4.074 1.00 17.40 190 LEU A C 1
ATOM 2821 O O . LEU A 1 193 ? 36.066 -13.582 3.609 1.00 17.04 190 LEU A O 1
ATOM 2837 N N . GLY A 1 194 ? 36.519 -11.406 3.306 1.00 16.05 191 GLY A N 1
ATOM 2838 C CA . GLY A 1 194 ? 36.345 -11.486 1.871 1.00 16.73 191 GLY A CA 1
ATOM 2839 C C . GLY A 1 194 ? 34.882 -11.473 1.457 1.00 15.05 191 GLY A C 1
ATOM 2840 O O . GLY A 1 194 ? 34.523 -11.912 0.370 1.00 16.06 191 GLY A O 1
ATOM 2844 N N . CYS A 1 195 ? 34.013 -10.974 2.329 1.00 14.54 192 CYS A N 1
ATOM 2845 C CA . CYS A 1 195 ? 32.656 -10.653 1.905 1.00 13.33 192 CYS A CA 1
ATOM 2846 C C . CYS A 1 195 ? 32.216 -9.382 2.581 1.00 14.73 192 CYS A C 1
ATOM 2847 O O . CYS A 1 195 ? 32.772 -8.994 3.597 1.00 16.42 192 CYS A O 1
ATOM 2855 N N . GLY A 1 196 ? 31.237 -8.725 1.987 1.00 12.98 193 GLY A N 1
ATOM 2856 C CA . GLY A 1 196 ? 30.594 -7.608 2.631 1.00 13.13 193 GLY A CA 1
ATOM 2857 C C . GLY A 1 196 ? 29.587 -8.062 3.672 1.00 13.85 193 GLY A C 1
ATOM 2858 O O . GLY A 1 196 ? 29.042 -9.168 3.575 1.00 13.14 193 GLY A O 1
ATOM 2862 N N . ILE A 1 197 ? 29.372 -7.233 4.690 1.00 14.38 194 ILE A N 1
ATOM 2863 C CA . ILE A 1 197 ? 28.399 -7.497 5.735 1.00 15.23 194 ILE A CA 1
ATOM 2864 C C . ILE A 1 197 ? 27.563 -6.245 5.946 1.00 16.29 194 ILE A C 1
ATOM 2865 O O . ILE A 1 197 ? 28.115 -5.167 6.144 1.00 18.90 194 ILE A O 1
ATOM 2881 N N . GLY A 1 198 ? 26.241 -6.396 5.924 1.00 15.31 195 GLY A N 1
ATOM 2882 C CA . GLY A 1 198 ? 25.329 -5.311 6.220 1.00 15.80 195 GLY A CA 1
ATOM 2883 C C . GLY A 1 198 ? 24.666 -5.521 7.561 1.00 15.60 195 GLY A C 1
ATOM 2884 O O . GLY A 1 198 ? 24.345 -6.649 7.943 1.00 14.80 195 GLY A O 1
ATOM 2888 N N . TYR A 1 199 ? 24.430 -4.421 8.269 1.00 18.20 196 TYR A N 1
ATOM 2889 C CA . TYR A 1 199 ? 23.718 -4.463 9.540 1.00 18.18 196 TYR A CA 1
ATOM 2890 C C . TYR A 1 199 ? 22.786 -3.275 9.637 1.00 19.12 196 TYR A C 1
ATOM 2891 O O . TYR A 1 199 ? 23.188 -2.151 9.327 1.00 22.81 196 TYR A O 1
ATOM 2909 N N . GLY A 1 200 ? 21.554 -3.538 10.073 1.00 18.35 197 GLY A N 1
ATOM 2910 C CA . GLY A 1 200 ? 20.560 -2.503 10.340 1.00 17.31 197 GLY A CA 1
ATOM 2911 C C . GLY A 1 200 ? 19.246 -2.728 9.590 1.00 16.47 197 GLY A C 1
ATOM 2912 O O . GLY A 1 200 ? 19.024 -3.799 9.025 1.00 16.70 197 GLY A O 1
ATOM 2916 N N . TYR A 1 201 ? 18.375 -1.712 9.561 1.00 16.13 198 TYR A N 1
ATOM 2917 C CA . TYR A 1 201 ? 17.014 -1.880 9.025 1.00 16.37 198 TYR A CA 1
ATOM 2918 C C . TYR A 1 201 ? 16.942 -2.251 7.551 1.00 14.81 198 TYR A C 1
ATOM 2919 O O . TYR A 1 201 ? 15.942 -2.815 7.116 1.00 18.06 198 TYR A O 1
ATOM 2937 N N . LEU A 1 202 ? 17.984 -1.938 6.776 1.00 13.86 199 LEU A N 1
ATOM 2938 C CA . LEU A 1 202 ? 18.046 -2.331 5.373 1.00 14.86 199 LEU A CA 1
ATOM 2939 C C . LEU A 1 202 ? 18.620 -3.735 5.200 1.00 15.19 199 LEU A C 1
ATOM 2940 O O . LEU A 1 202 ? 18.640 -4.250 4.079 1.00 17.70 199 LEU A O 1
ATOM 2956 N N . HIS A 1 203 ? 19.061 -4.351 6.301 1.00 15.54 200 HIS A N 1
ATOM 2957 C CA . HIS A 1 203 ? 19.830 -5.609 6.271 1.00 15.15 200 HIS A CA 1
ATOM 2958 C C . HIS A 1 203 ? 19.281 -6.646 7.235 1.00 17.91 200 HIS A C 1
ATOM 2959 O O . HIS A 1 203 ? 20.028 -7.402 7.881 1.00 18.28 200 HIS A O 1
ATOM 2973 N N . ARG A 1 204 ? 17.962 -6.684 7.293 1.00 18.24 201 ARG A N 1
ATOM 2974 C CA . ARG A 1 204 ? 17.250 -7.657 8.134 1.00 18.89 201 ARG A CA 1
ATOM 2975 C C . ARG A 1 204 ? 16.547 -8.640 7.207 1.00 18.62 201 ARG A C 1
ATOM 2976 O O . ARG A 1 204 ? 16.433 -8.421 5.998 1.00 19.07 201 ARG A O 1
ATOM 2997 N N . ILE A 1 205 ? 16.100 -9.748 7.763 1.00 17.82 202 ILE A N 1
ATOM 2998 C CA . ILE A 1 205 ? 15.521 -10.780 6.930 1.00 19.49 202 ILE A CA 1
ATOM 2999 C C . ILE A 1 205 ? 14.257 -10.203 6.298 1.00 22.88 202 ILE A C 1
ATOM 3000 O O . ILE A 1 205 ? 13.456 -9.584 6.990 1.00 21.38 202 ILE A O 1
ATOM 3016 N N . PRO A 1 206 ? 14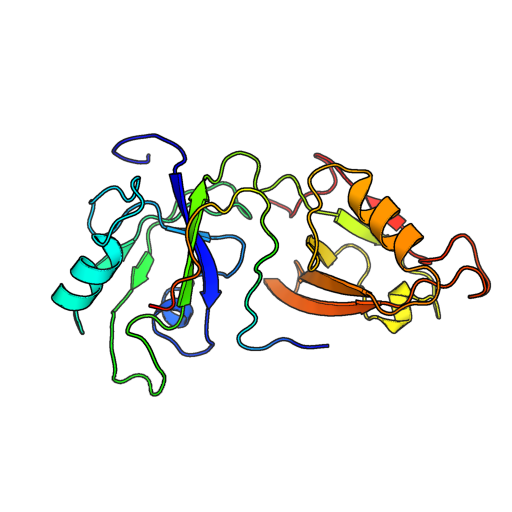.105 -10.345 4.969 1.00 30.05 203 PRO A N 1
ATOM 3017 C CA . PRO A 1 206 ? 12.983 -9.719 4.263 1.00 38.53 203 PRO A CA 1
ATOM 3018 C C . PRO A 1 206 ? 11.631 -10.065 4.858 1.00 47.01 203 PRO A C 1
ATOM 3019 O O . PRO A 1 206 ? 11.379 -11.242 5.088 1.00 46.07 203 PRO A O 1
ATOM 3030 N N . THR A 1 207 ? 10.796 -9.056 5.105 1.00 56.40 204 THR A N 1
ATOM 3031 C CA . THR A 1 207 ? 9.439 -9.273 5.611 1.00 65.85 204 THR A CA 1
ATOM 3032 C C . THR A 1 207 ? 8.424 -9.033 4.501 1.00 67.47 204 THR A C 1
ATOM 3033 O O . THR A 1 207 ? 8.699 -8.300 3.549 1.00 68.07 204 THR A O 1
ATOM 3044 N N . THR B 2 8 ? 29.584 -28.164 7.161 1.00 37.57 383 THR B N 1
ATOM 3045 C CA . THR B 2 8 ? 28.268 -27.559 7.386 1.00 36.66 383 THR B CA 1
ATOM 3046 C C . THR B 2 8 ? 27.305 -28.535 8.088 1.00 35.72 383 THR B C 1
ATOM 3047 O O . THR B 2 8 ? 26.987 -29.606 7.563 1.00 35.46 383 THR B O 1
ATOM 3058 N N . ARG B 2 9 ? 26.852 -28.166 9.283 1.00 32.27 384 ARG B N 1
ATOM 3059 C CA . ARG B 2 9 ? 25.826 -28.937 9.984 1.00 29.54 384 ARG B CA 1
ATOM 3060 C C . ARG B 2 9 ? 24.466 -28.331 9.657 1.00 21.89 384 ARG B C 1
ATOM 3061 O O . ARG B 2 9 ? 24.342 -27.119 9.503 1.00 19.01 384 ARG B O 1
ATOM 3082 N N . TYR B 2 10 ? 23.438 -29.173 9.580 1.00 18.90 385 TYR B N 1
ATOM 3083 C CA . TYR B 2 10 ? 22.102 -28.699 9.206 1.00 17.77 385 TYR B CA 1
ATOM 3084 C C . TYR B 2 10 ? 20.977 -29.317 10.024 1.00 17.20 385 TYR B C 1
ATOM 3085 O O . TYR B 2 10 ? 19.852 -28.844 9.968 1.00 19.98 385 TYR B O 1
ATOM 3103 N N . GLU B 2 11 ? 21.280 -30.341 10.811 1.00 16.95 386 GLU B N 1
ATOM 3104 C CA . GLU B 2 11 ? 20.242 -31.183 11.393 1.00 17.57 386 GLU B CA 1
ATOM 3105 C C . GLU B 2 11 ? 20.098 -31.044 12.899 1.00 15.33 386 GLU B C 1
ATOM 3106 O O . GLU B 2 11 ? 21.096 -31.097 13.611 1.00 15.68 386 GLU B O 1
ATOM 3118 N N . ASN B 2 12 ? 18.853 -30.883 13.369 1.00 14.43 387 ASN B N 1
ATOM 3119 C CA . ASN B 2 12 ? 18.515 -30.915 14.783 1.00 14.69 387 ASN B CA 1
ATOM 3120 C C . ASN B 2 12 ? 19.439 -29.996 15.579 1.00 14.64 387 ASN B C 1
ATOM 3121 O O . ASN B 2 12 ? 19.905 -30.353 16.657 1.00 16.31 387 ASN B O 1
ATOM 3132 N N . ILE B 2 13 ? 19.753 -28.832 15.014 1.00 14.81 388 ILE B N 1
ATOM 3133 C CA . ILE B 2 13 ? 20.651 -27.875 15.657 1.00 13.96 388 ILE B CA 1
ATOM 3134 C C . ILE B 2 13 ? 19.942 -27.126 16.775 1.00 13.29 388 ILE B C 1
ATOM 3135 O O . ILE B 2 13 ? 18.795 -26.739 16.630 1.00 13.94 388 ILE B O 1
ATOM 3151 N N . THR B 2 14 ? 20.645 -26.924 17.881 1.00 14.10 389 THR B N 1
ATOM 3152 C CA . THR B 2 14 ? 20.185 -26.020 18.926 1.00 13.78 389 THR B CA 1
ATOM 3153 C C . THR B 2 14 ? 20.854 -24.675 18.716 1.00 13.95 389 THR B C 1
ATOM 3154 O O . THR B 2 14 ? 22.080 -24.534 18.869 1.00 15.77 389 THR B O 1
ATOM 3165 N N . PHE B 2 15 ? 20.033 -23.698 18.351 1.00 14.43 390 PHE B N 1
ATOM 3166 C CA . PHE B 2 15 ? 20.501 -22.350 18.060 1.00 14.73 390 PHE B CA 1
ATOM 3167 C C . PHE B 2 15 ? 20.509 -21.515 19.335 1.00 15.91 390 PHE B C 1
ATOM 3168 O O . PHE B 2 15 ? 19.729 -20.585 19.483 1.00 16.49 390 PHE B O 1
ATOM 3185 N N . ASN B 2 16 ? 21.403 -21.862 20.254 1.00 18.03 391 ASN B N 1
ATOM 3186 C CA . ASN B 2 16 ? 21.402 -21.256 21.582 1.00 19.24 391 ASN B CA 1
ATOM 3187 C C . ASN B 2 16 ? 22.268 -19.997 21.563 1.00 21.70 391 ASN B C 1
ATOM 3188 O O . ASN B 2 16 ? 23.254 -19.888 22.293 1.00 24.38 391 ASN B O 1
ATOM 3199 N N . CYS B 2 17 ? 21.878 -19.054 20.707 1.00 20.20 392 CYS B N 1
ATOM 3200 C CA . CYS B 2 17 ? 22.686 -17.868 20.412 1.00 21.39 392 CYS B CA 1
ATOM 3201 C C . CYS B 2 17 ? 21.894 -16.575 20.571 1.00 23.35 392 CYS B C 1
ATOM 3202 O O . CYS B 2 17 ? 22.212 -15.555 19.959 1.00 24.08 392 CYS B O 1
ATOM 3210 N N . CYS B 2 18 ? 20.874 -16.622 21.418 1.00 22.39 393 CYS B N 1
ATOM 3211 C CA . CYS B 2 18 ? 20.038 -15.458 21.713 1.00 23.10 393 CYS B CA 1
ATOM 3212 C C . CYS B 2 18 ? 20.408 -14.797 23.049 1.00 25.95 393 CYS B C 1
ATOM 3213 O O . CYS B 2 18 ? 20.375 -15.446 24.096 1.00 27.37 393 CYS B O 1
ATOM 3220 N N . ASN B 2 19 ? 20.730 -13.504 23.022 1.00 30.17 394 ASN B N 1
ATOM 3221 C CA . ASN B 2 19 ? 21.177 -12.820 24.237 1.00 34.35 394 ASN B CA 1
ATOM 3222 C C . ASN B 2 19 ? 20.026 -12.425 25.162 1.00 33.56 394 ASN B C 1
ATOM 3223 O O . ASN B 2 19 ? 20.252 -11.884 26.247 1.00 36.10 394 ASN B O 1
ATOM 3234 N N . HIS B 2 20 ? 18.797 -12.701 24.737 1.00 30.13 395 HIS B N 1
ATOM 3235 C CA . HIS B 2 20 ? 17.628 -12.409 25.560 1.00 29.29 395 HIS B CA 1
ATOM 3236 C C . HIS B 2 20 ? 17.146 -13.630 26.350 1.00 24.53 395 HIS B C 1
ATOM 3237 O O . HIS B 2 20 ? 16.438 -13.466 27.338 1.00 25.57 395 HIS B O 1
ATOM 3251 N N . CYS B 2 21 ? 17.538 -14.840 25.946 1.00 22.21 396 CYS B N 1
ATOM 3252 C CA . CYS B 2 21 ? 17.071 -16.050 26.630 1.00 20.20 396 CYS B CA 1
ATOM 3253 C C . CYS B 2 21 ? 17.459 -15.997 28.102 1.00 21.90 396 CYS B C 1
ATOM 3254 O O . CYS B 2 21 ? 18.603 -15.677 28.440 1.00 23.49 396 CYS B O 1
ATOM 3261 N N . GLN B 2 22 ? 16.494 -16.315 28.961 1.00 21.92 397 GLN B N 1
ATOM 3262 C CA . GLN B 2 22 ? 16.668 -16.225 30.410 1.00 24.73 397 GLN B CA 1
ATOM 3263 C C . GLN B 2 22 ? 16.534 -17.571 31.099 1.00 24.24 397 GLN B C 1
ATOM 3264 O O . GLN B 2 22 ? 17.247 -17.849 32.063 1.00 27.41 397 GLN B O 1
ATOM 3278 N N . GLY B 2 23 ? 15.608 -18.395 30.619 1.00 21.61 398 GLY B N 1
ATOM 3279 C CA . GLY B 2 23 ? 15.305 -19.654 31.262 1.00 22.45 398 GLY B CA 1
ATOM 3280 C C . GLY B 2 23 ? 16.295 -20.737 30.912 1.00 22.10 398 GLY B C 1
ATOM 3281 O O . GLY B 2 23 ? 17.106 -20.560 30.015 1.00 22.60 398 GLY B O 1
ATOM 3285 N N . GLU B 2 24 ? 16.225 -21.859 31.626 1.00 22.62 399 GLU B N 1
ATOM 3286 C CA A GLU B 2 24 ? 17.054 -23.021 31.324 0.52 24.34 399 GLU B CA 1
ATOM 3287 C CA B GLU B 2 24 ? 17.056 -23.022 31.318 0.48 24.55 399 GLU B CA 1
ATOM 3288 C C . GLU B 2 24 ? 16.617 -23.679 30.008 1.00 21.47 399 GLU B C 1
ATOM 3289 O O . GLU B 2 24 ? 15.461 -23.606 29.624 1.00 19.83 399 GLU B O 1
ATOM 3310 N N . LEU B 2 25 ? 17.555 -24.316 29.316 1.00 19.75 400 LEU B N 1
ATOM 3311 C CA . LEU B 2 25 ? 17.249 -25.030 28.085 1.00 17.92 400 LEU B CA 1
ATOM 3312 C C . LEU B 2 25 ? 16.482 -26.308 28.414 1.00 16.55 400 LEU B C 1
ATOM 3313 O O . LEU B 2 25 ? 16.984 -27.148 29.140 1.00 20.21 400 LEU B O 1
ATOM 3329 N N . ILE B 2 26 ? 15.265 -26.421 27.880 1.00 14.62 401 ILE B N 1
ATOM 3330 C CA . ILE B 2 26 ? 14.351 -27.519 28.183 1.00 15.61 401 ILE B CA 1
ATOM 3331 C C . ILE B 2 26 ? 13.936 -28.207 26.895 1.00 13.50 401 ILE B C 1
ATOM 3332 O O . ILE B 2 26 ? 13.553 -27.545 25.943 1.00 14.02 401 ILE B O 1
ATOM 3348 N N . ALA B 2 27 ? 14.016 -29.532 26.882 1.00 13.47 402 ALA B N 1
ATOM 3349 C CA . ALA B 2 27 ? 13.540 -30.338 25.765 1.00 13.38 402 ALA B CA 1
ATOM 3350 C C . ALA B 2 27 ? 12.136 -30.818 26.071 1.00 14.00 402 ALA B C 1
ATOM 3351 O O . ALA B 2 27 ? 11.905 -31.391 27.125 1.00 16.62 402 ALA B O 1
ATOM 3358 N N . LEU B 2 28 ? 11.215 -30.591 25.145 1.00 13.41 403 LEU B N 1
ATOM 3359 C CA . LEU B 2 28 ? 9.814 -30.960 25.310 1.00 15.19 403 LEU B CA 1
ATOM 3360 C C . LEU B 2 28 ? 9.289 -31.717 24.110 1.00 13.77 403 LEU B C 1
ATOM 3361 O O . LEU B 2 28 ? 8.107 -32.082 24.132 1.00 16.15 403 LEU B O 1
#

InterPro domains:
  IPR007583 GRASP55/65 [PTHR12893] (1-313)
  IPR024958 GRASP-type PDZ domain [PF04495] (69-204)
  IPR024958 GRASP-type PDZ domain [PS51865] (15-105)
  IPR024958 GRASP-type PDZ domain [PS51865] (111-199)
  IPR036034 PDZ superfamily [G3DSA:2.30.42.10] (1-110)
  IPR036034 PDZ superfamily [G3DSA:2.30.42.10] (111-209)
  IPR036034 PDZ superfamily [SSF50156] (11-81)
  IPR036034 PDZ superfamily [SSF50156] (94-180)

Secondary structure (DSSP, 8-state):
--TT--SEEEEEEEE-TTSHHHHTT--TTTEEEEEETTEE--SSSSHHHHHHHHTTTS-EEEEEEETTT--EEEEEE---S-SSSSSSS-EEEEEEE-TTGGGS-EEEEEE-TTSHHHHHT--TTTEEEEEESS---STTHHHHHHHHTTTS-EEEEEEETTTTEEEEEEE---TTSSSSSSS-EEEE-STTSS---/-B-SS------TT--SPPEE-

Sequence (218 aa):
EIPGGGTEGYHVLRVQENSPGHRAGLEPFFDFIVVSSINGSRLNKDNDTLKDLLKANVEKPVKMLIIYSSKTLELREASVTPSNLWGGQGLLGVSIRFCSFDGANENNVWHVLEVEESNSPAALAGLRPHSDYIIGADTVMNESEDLFSLIETHEAKPLKLYVYNTDTDNCREVIITPNSAWGGEGSLGCGIGYGYLHRIPTTRYENITFNCCNHCQGEELIAL

Radius of gyration: 18.34 Å; Cα contacts (8 Å, |Δi|>4): 531; chains: 2; bounding box: 52×40×40 Å

Foldseek 3Di:
DQVPDDFKFKQWADADPQFLCVVQPPAHLFKGFQDKQNHGHRDPDCPVVVVLVVQAQHWIWTWIATLQVRDIDITTGHQYPPSPDDGRGRIDIDIDGCVLQQQQKKAWADADPQALCVVQPPDHGFKIFRDFPDDDRDPCRVVVVLVVQAQHWTKTWIAGNVVRHIDITIGRFYCVSPDHGRGRTDIDGDPVRTNDD/DDDPPDDPPPDPPDDDDDDDD

Solvent-accessible surface area: 10730 Å² total; per-residue (Å²): 172,30,94,70,32,48,50,64,0,12,2,0,0,28,8,54,61,124,1,14,0,72,188,22,35,4,51,32,15,5,0,0,0,0,9,0,79,67,41,37,5,52,136,92,76,86,50,3,87,66,51,2,142,72,18,61,87,118,96,4,117,0,13,0,33,5,8,21,58,78,113,52,81,104,10,79,3,48,0,11,98,146,55,76,26,163,37,40,0,0,0,6,2,53,26,2,28,23,80,27,10,35,74,26,4,1,22,0,39,116,32,104,85,114,0,7,0,36,144,10,33,8,95,57,102,15,0,10,1,2,4,2,92,80,104,13,61,100,34,108,38,0,82,51,18,16,132,102,45,68,66,126,92,9,63,2,8,0,8,2,36,121,77,69,95,18,19,19,0,89,1,59,0,53,72,88,54,75,34,160,53,21,19,9,18,29,29,6,68,17,176,136,45,75,13,84,132,114,168,158,104,58,12,42,5,66,26,19,56,54,13,138,6,136,74,63,73,22

Organism: Mus musculus (NCBI:txid10090)

CATH classification: 2.30.42.10 (+1 more: 2.30.42.10)

=== Feature glossary ===
The record interleaves many kinds of information about one protein. Here is each kind framed as the question it answers.

Q: What are the backbone torsion angles?
A: φ (phi) and ψ (psi) are the two rotatable backbone dihedrals per residue: φ is the C(i-1)–N–Cα–C torsion, ψ is the N–Cα–C–N(i+1) torsion, both in degrees on (−180°, 180°]. α-helical residues cluster near (−60°, −45°); β-strand residues near (−120°, +130°). A Ramachandran plot is simply a scatter of (φ, ψ) for every residue.

Q: What is the amino-acid chain?
A: This is the polypeptide sequence — one letter per residue, N-terminus first. Length ranges from a few dozen residues for small domains to over a thousand for large multi-domain proteins.

Q: How mobile is each atom in the crystal?
A: For experimental (PDB) structures, the B-factor (temperature factor) quantifies the positional spread of each atom in the crystal — a combination of thermal vibration and static disorder — in units of Å². High B-factors mark flexible loops or poorly resolved regions; low B-factors mark the rigid, well-ordered core.

Q: Are the domains correctly placed relative to each other?
A: Predicted Aligned Error (PAE) is an AlphaFold confidence matrix: entry (i, j) is the expected error in the position of residue j, in ångströms, when the prediction is superimposed on the true structure at residue i. Low PAE within a block of residues means that block is internally rigid and well-predicted; high PAE between two blocks means their relative placement is uncertain even if each block individually is confident.

Q: How confident is the AlphaFold model at each residue?
A: pLDDT is the predicted lDDT-Cα score: AlphaFold's confidence that the local environment of each residue (all inter-atomic distances within 15 Å) is correctly placed. It is a per-residue number between 0 and 100, with higher meaning more reliable.

Q: What family and function is it annotated with?
A: Functional annotations link the protein to curated databases. InterPro entries identify conserved domains and families by matching the sequence against member-database signatures (Pfam, PROSITE, CDD, …). Gene Ontology (GO) terms describe molecular function, biological process, and cellular component in a controlled vocabulary. CATH places the structure in a hierarchical fold classification (Class/Architecture/Topology/Homologous-superfamily). The organism is the source species.

Q: How big and how compact is the whole molecule?
A: Three whole-structure scalars: the radius of gyration (RMS distance of Cα from centroid, in Å), the count of Cα–Cα contacts (pairs closer than 8 Å and separated by more than four residues in sequence — i.e. tertiary, not local, contacts), and the bounding-box dimensions. Together they distinguish compact globular folds from extended fibres or disordered chains.

Q: What known structures does this most resemble?
A: The Foldseek neighbor list gives the closest experimentally determined structures in the PDB, ranked by structural alignment. TM-score near 1 means near-identical fold; near 0.3 means only rough topology match. This is how one finds what a novel AlphaFold prediction most resembles in the solved-structure universe.

Q: Which residues are buried vs exposed?
A: SASA measures how much of the protein is reachable by solvent. It is computed by rolling a water-sized probe over the atomic surface and summing the exposed area (Å²). Per-residue SASA distinguishes core (buried, low SASA) from surface (exposed, high SASA) residues; total SASA is a whole-molecule size measure.

Q: Which residues are in helices, strands, or loops?
A: Eight-state secondary structure (DSSP): H is the canonical α-helix, G the tighter 3₁₀-helix, I the wider π-helix; 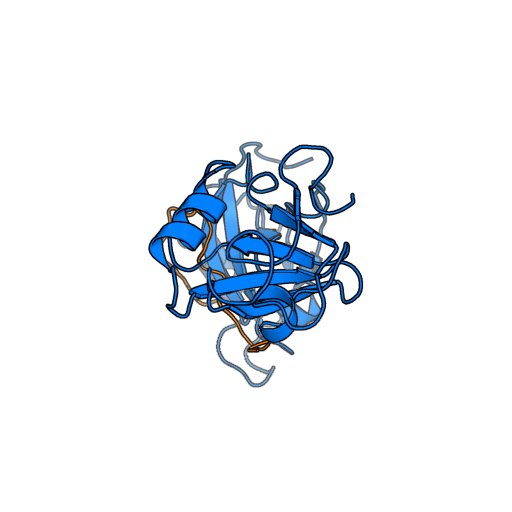E/B are β-structure, T and S are turns and bends, and '-' is everything else. DSSP derives these from the pattern of main-chain N–H···O=C hydrogen bonds, not from the sequence.

Q: Where is each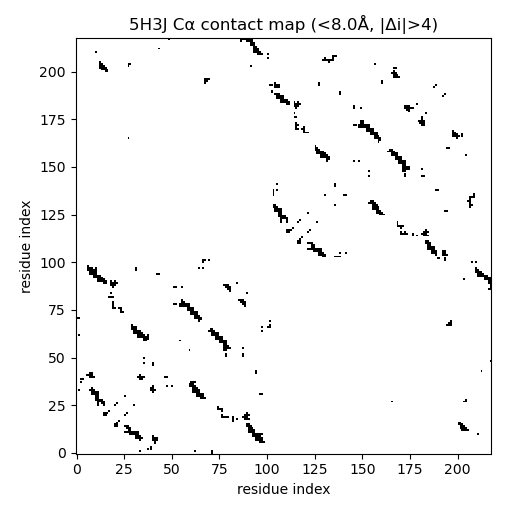 backbone atom in 3D?
A: Structure coordinates are given as an mmCIF _atom_site loop: one row per atom with element, residue name, chain id, sequence number, and x/y/z position in Å. Only the four main-chain atoms per residue are included here; side chains are omitted to keep the record compact.

Q: What if only a Cα trace is available?
A: Three-state secondary structure (P-SEA) collapses the eight DSSP classes into helix (a), strand (b), and coil (c). P-SEA assigns these from Cα geometry alone — distances and angles — without requiring backbone oxygens, so it works on any Cα trace.

Q: What do the rendered images show?
A: The six renders are orthographic views along the three Cartesian axes in both directions. Representation (cartoon, sticks, or surface) and color scheme (sequence-rainbow or by-chain) vary across proteins so the training set covers all the common visualization conventions.

Q: What does the local fold look like, residue by residue?
A: Foldseek's 3Di representation compresses backbone geometry into a per-residue letter drawn from a learned twenty-state alphabet. It captures the tertiary interaction pattern around each residue — which residues are packed against it in space, regardless of where they are in sequence.

Q: What do the diagnostic plots show?
A: The contact map is a binary N×N matrix image: pixel (i, j) is dark where Cα_i and Cα_j are within 8 Å and |i−j|>4. Because the |i−j|>4 filter removes local helical contacts, off-diagonal stripes parallel to the main diagonal indicate parallel β-sheets; stripes perpendicular to it indicate antiparallel β-sheets. The Ramachandran plot scatters every residue's (φ, ψ) pair against the sterically allowed regions. The PAE heatmap renders the predicted-aligned-error matrix.